Protein AF-A0A0C9VRC1-F1 (afdb_monomer_lite)

Foldseek 3Di:
DDDDDPVVVVVVVVVVVVVVVVVVPDPDDDPPPPPPPPPPPPDPPDVVVVVVVVVVVPPDPDPPPDDDDDDDDDPPPVVVVVVVVVVVVVVVVVVVVVVVVVVVVVVVVVVQVPDPDHPDDPDDDPVRVVVVVVVVVVVCVVPVPDDDDPDPDDPDPPPPPDDPDDDDDDDDDDDDDDDDDDDDDDPDDPPPPPPPPPPPPDDPPDDDPDD

Radius of gyration: 38.8 Å; chains: 1; bounding box: 95×81×85 Å

Structure (mmCIF, N/CA/C/O backbone):
data_AF-A0A0C9VRC1-F1
#
_entry.id   AF-A0A0C9VRC1-F1
#
loop_
_atom_site.group_PDB
_atom_site.id
_atom_site.type_symbol
_atom_site.label_atom_id
_atom_site.label_alt_id
_atom_site.label_comp_id
_atom_site.label_asym_id
_atom_site.label_entity_id
_atom_site.label_seq_id
_atom_site.pdbx_PDB_ins_code
_atom_site.Cartn_x
_atom_site.Cartn_y
_atom_site.Cartn_z
_atom_site.occupancy
_atom_site.B_iso_or_equiv
_atom_site.auth_seq_id
_atom_site.auth_comp_id
_atom_site.auth_asym_id
_atom_site.auth_atom_id
_atom_site.pdbx_PDB_model_num
ATOM 1 N N . MET A 1 1 ? -45.591 -35.199 21.489 1.00 45.56 1 MET A N 1
ATOM 2 C CA . MET A 1 1 ? -44.216 -35.667 21.193 1.00 45.56 1 MET A CA 1
ATOM 3 C C . MET A 1 1 ? -43.525 -34.675 20.261 1.00 45.56 1 MET A C 1
ATOM 5 O O . MET A 1 1 ? -43.920 -34.562 19.108 1.00 45.56 1 MET A O 1
ATOM 9 N N . GLY A 1 2 ? -42.567 -33.891 20.769 1.00 58.28 2 GLY A N 1
ATOM 10 C CA . GLY A 1 2 ? -41.920 -32.813 20.009 1.00 58.28 2 GLY A CA 1
ATOM 11 C C . GLY A 1 2 ? -40.900 -33.339 18.996 1.00 58.28 2 GLY A C 1
ATOM 12 O O . GLY A 1 2 ? -39.923 -33.988 19.371 1.00 58.28 2 GLY A O 1
ATOM 13 N N . ARG A 1 3 ? -41.114 -33.054 17.706 1.00 58.28 3 ARG A N 1
ATOM 14 C CA . ARG A 1 3 ? -40.165 -33.375 16.631 1.00 58.28 3 ARG A CA 1
ATOM 15 C C . ARG A 1 3 ? -38.938 -32.465 16.773 1.00 58.28 3 ARG A C 1
ATOM 17 O O . ARG A 1 3 ? -39.004 -31.279 16.474 1.00 58.28 3 ARG A O 1
ATOM 24 N N . LYS A 1 4 ? -37.819 -33.009 17.263 1.00 67.62 4 LYS A N 1
ATOM 25 C CA . LYS A 1 4 ? -36.536 -32.288 17.323 1.00 67.62 4 LYS A CA 1
ATOM 26 C C . LYS A 1 4 ? -36.068 -31.977 15.896 1.00 67.62 4 LYS A C 1
ATOM 28 O O . LYS A 1 4 ? -36.027 -32.883 15.062 1.00 67.62 4 LYS A O 1
ATOM 33 N N . SER A 1 5 ? -35.720 -30.717 15.632 1.00 72.75 5 SER A N 1
ATOM 34 C CA . SER A 1 5 ? -35.227 -30.263 14.328 1.00 72.75 5 SER A CA 1
ATOM 35 C C . SER A 1 5 ? -33.940 -31.000 13.932 1.00 72.75 5 SER A C 1
ATOM 37 O O . SER A 1 5 ? -33.118 -31.348 14.783 1.00 72.75 5 SER A O 1
ATOM 39 N N . ASN A 1 6 ? -33.744 -31.243 12.633 1.00 76.19 6 ASN A N 1
ATOM 40 C CA . ASN A 1 6 ? -32.582 -31.987 12.120 1.00 76.19 6 ASN A CA 1
ATOM 41 C C . ASN A 1 6 ? -31.242 -31.342 12.521 1.00 76.19 6 ASN A C 1
ATOM 43 O O . ASN A 1 6 ? -30.267 -32.042 12.784 1.00 76.19 6 ASN A O 1
ATOM 47 N N . LEU A 1 7 ? -31.222 -30.017 12.687 1.00 74.88 7 LEU A N 1
ATOM 48 C CA . LEU A 1 7 ? -30.060 -29.277 13.174 1.00 74.88 7 LEU A CA 1
ATOM 49 C C . LEU A 1 7 ? -29.669 -29.660 14.613 1.00 74.88 7 LEU A C 1
ATOM 51 O O . LEU A 1 7 ? -28.484 -29.744 14.931 1.00 74.88 7 LEU A O 1
ATOM 55 N N . ALA A 1 8 ? -30.648 -29.926 15.483 1.00 77.50 8 ALA A N 1
ATOM 56 C CA . ALA A 1 8 ? -30.382 -30.374 16.847 1.00 77.50 8 ALA A CA 1
ATOM 57 C C . ALA A 1 8 ? -29.770 -31.784 16.864 1.00 77.50 8 ALA A C 1
ATOM 59 O O . ALA A 1 8 ? -28.861 -32.044 17.648 1.00 77.50 8 ALA A O 1
ATOM 60 N N . LYS A 1 9 ? -30.208 -32.669 15.959 1.00 75.62 9 LYS A N 1
ATOM 61 C CA . LYS A 1 9 ? -29.637 -34.018 15.815 1.00 75.62 9 LYS A CA 1
ATOM 62 C C . LYS A 1 9 ? -28.181 -33.973 15.339 1.00 75.62 9 LYS A C 1
ATOM 64 O O . LYS A 1 9 ? -27.344 -34.663 15.911 1.00 75.62 9 LYS A O 1
ATOM 69 N N . LEU A 1 10 ? -27.863 -33.104 14.374 1.00 80.75 10 LEU A N 1
ATOM 70 C CA . LEU A 1 10 ? -26.493 -32.926 13.872 1.00 80.75 10 LEU A CA 1
ATOM 71 C C . LEU A 1 10 ? -25.536 -32.376 14.936 1.00 80.75 10 LEU A C 1
ATOM 73 O O . LEU A 1 10 ? -24.403 -32.836 15.040 1.00 80.75 10 LEU A O 1
ATOM 77 N N . ARG A 1 11 ? -25.989 -31.426 15.764 1.00 77.50 11 ARG A N 1
ATOM 78 C CA . ARG A 1 11 ? -25.172 -30.887 16.865 1.00 77.50 11 ARG A CA 1
ATOM 79 C C . ARG A 1 11 ? -24.845 -31.943 17.916 1.00 77.50 11 ARG A C 1
ATOM 81 O O . ARG A 1 11 ? -23.717 -31.984 18.391 1.00 77.50 11 ARG A O 1
ATOM 88 N N . ILE A 1 12 ? -25.810 -32.802 18.243 1.00 80.75 12 ILE A N 1
ATOM 89 C CA . ILE A 1 12 ? -25.599 -33.907 19.184 1.00 80.75 12 ILE A CA 1
ATOM 90 C C . ILE A 1 12 ? -24.614 -34.924 18.591 1.00 80.75 12 ILE A C 1
ATOM 92 O O . ILE A 1 12 ? -23.672 -35.309 19.273 1.00 80.75 12 ILE A O 1
ATOM 96 N N . GLN A 1 13 ? -24.756 -35.292 17.314 1.00 82.94 13 GLN A N 1
ATOM 97 C CA . GLN A 1 13 ? -23.818 -36.209 16.651 1.00 82.94 13 GLN A CA 1
ATOM 98 C C . GLN A 1 13 ? -22.386 -35.661 16.588 1.00 82.94 13 GLN A C 1
ATOM 100 O O . GLN A 1 13 ? -21.439 -36.392 16.866 1.00 82.94 13 GLN A O 1
ATOM 105 N N . LEU A 1 14 ? -22.214 -34.375 16.267 1.00 84.25 14 LEU A N 1
ATOM 106 C CA . LEU A 1 14 ? -20.895 -33.735 16.255 1.00 84.25 14 LEU A CA 1
ATOM 107 C C . LEU A 1 14 ? -20.256 -33.693 17.649 1.00 84.25 14 LEU A C 1
ATOM 109 O O . LEU A 1 14 ? -19.053 -33.907 17.765 1.00 84.25 14 LEU A O 1
ATOM 113 N N . ALA A 1 15 ? -21.049 -33.451 18.697 1.00 78.56 15 ALA A N 1
ATOM 114 C CA . ALA A 1 15 ? -20.558 -33.444 20.073 1.00 78.56 15 ALA A CA 1
ATOM 115 C C . ALA A 1 15 ? -20.118 -34.842 20.541 1.00 78.56 15 ALA A C 1
ATOM 117 O O . ALA A 1 15 ? -19.064 -34.965 21.158 1.00 78.56 15 ALA A O 1
ATOM 118 N N . VAL A 1 16 ? -20.876 -35.890 20.199 1.00 82.62 16 VAL A N 1
ATOM 119 C CA . VAL A 1 16 ? -20.530 -37.285 20.530 1.00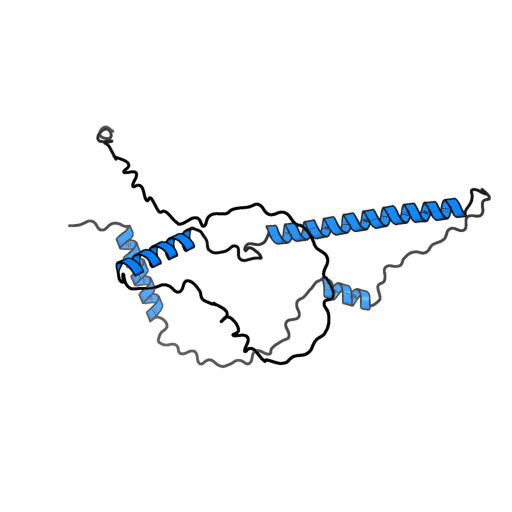 82.62 16 VAL A CA 1
ATOM 120 C C . VAL A 1 16 ? -19.245 -37.713 19.817 1.00 82.62 16 VAL A C 1
ATOM 122 O O . VAL A 1 16 ? -18.315 -38.189 20.460 1.00 82.62 16 VAL A O 1
ATOM 125 N N . LYS A 1 17 ? -19.126 -37.425 18.515 1.00 81.38 17 LYS A N 1
ATOM 126 C CA . LYS A 1 17 ? -17.930 -37.765 17.728 1.00 81.38 17 LYS A CA 1
ATOM 127 C C . LYS A 1 17 ? -16.666 -37.038 18.212 1.00 81.38 17 LYS A C 1
ATOM 129 O O . LYS A 1 17 ? -15.561 -37.562 18.095 1.00 81.38 17 LYS A O 1
ATOM 134 N N . ALA A 1 18 ? -16.811 -35.829 18.759 1.00 72.31 18 ALA A N 1
ATOM 135 C CA . ALA A 1 18 ? -15.700 -35.093 19.359 1.00 72.31 18 ALA A CA 1
ATOM 136 C C . ALA A 1 18 ? -15.234 -35.702 20.694 1.00 72.31 18 ALA A C 1
ATOM 138 O O . ALA A 1 18 ? -14.047 -35.624 21.003 1.00 72.31 18 ALA A O 1
ATOM 139 N N . GLN A 1 19 ? -16.139 -36.312 21.467 1.00 72.25 19 GLN A N 1
ATOM 140 C CA . GLN A 1 19 ? -15.787 -36.989 22.717 1.00 72.25 19 GLN A CA 1
ATOM 141 C C . GLN A 1 19 ? -15.117 -38.345 22.474 1.00 72.25 19 GLN A C 1
ATOM 143 O O . GLN A 1 19 ? -14.110 -38.622 23.117 1.00 72.25 19 GLN A O 1
ATOM 148 N N . GLU A 1 20 ? -15.585 -39.130 21.499 1.00 68.19 20 GLU A N 1
ATOM 149 C CA . GLU A 1 20 ? -14.940 -40.400 21.115 1.00 68.19 20 GLU A CA 1
ATOM 150 C C . GLU A 1 20 ? -13.489 -40.186 20.653 1.00 68.19 20 GLU A C 1
ATOM 152 O O . GLU A 1 20 ? -12.571 -40.867 21.111 1.00 68.19 20 GLU A O 1
ATOM 157 N N . LYS A 1 21 ? -13.246 -39.147 19.841 1.00 69.56 21 LYS A N 1
ATOM 158 C CA . LYS A 1 21 ? -11.892 -38.799 19.381 1.00 69.56 21 LYS A CA 1
ATOM 159 C C . LYS A 1 21 ? -10.969 -38.315 20.511 1.00 69.56 21 LYS A C 1
ATOM 161 O O . LYS A 1 21 ? -9.751 -38.354 20.368 1.00 69.56 21 LYS A O 1
ATOM 166 N N . ALA A 1 22 ? -11.529 -37.838 21.623 1.00 59.53 22 ALA A N 1
ATOM 167 C CA . ALA A 1 22 ? -10.756 -37.402 22.784 1.00 59.53 22 ALA A CA 1
ATOM 168 C C . ALA A 1 22 ? -10.422 -38.555 23.750 1.00 59.53 22 ALA A C 1
ATOM 170 O O . ALA A 1 22 ? -9.474 -38.430 24.526 1.00 59.53 22 ALA A O 1
ATOM 171 N N . SER A 1 23 ? -11.163 -39.670 23.707 1.00 58.19 23 SER A N 1
ATOM 172 C CA . SER A 1 23 ? -10.899 -40.854 24.536 1.00 58.19 23 SER A CA 1
ATOM 173 C C . SER A 1 23 ? -9.890 -41.832 23.930 1.00 58.19 23 SER A C 1
ATOM 175 O O . SER A 1 23 ? -9.208 -42.512 24.687 1.00 58.19 23 SER A O 1
ATOM 177 N N . GLU A 1 24 ? -9.722 -41.867 22.604 1.00 56.22 24 GLU A N 1
ATOM 178 C CA . GLU A 1 24 ? -8.770 -42.780 21.938 1.00 56.22 24 GLU A CA 1
ATOM 179 C C . GLU A 1 24 ? -7.284 -42.422 22.140 1.00 56.22 24 GLU A C 1
ATOM 181 O O . GLU A 1 24 ? -6.413 -43.190 21.750 1.00 56.22 24 GLU A O 1
ATOM 186 N N . HIS A 1 25 ? -6.960 -41.289 22.775 1.00 50.12 25 HIS A N 1
ATOM 187 C CA . HIS A 1 25 ? -5.577 -40.802 22.896 1.00 50.12 25 HIS A CA 1
ATOM 188 C C . HIS A 1 25 ? -5.003 -40.794 24.325 1.00 50.12 25 HIS A C 1
ATOM 190 O O . HIS A 1 25 ? -3.963 -40.174 24.550 1.00 50.12 25 HIS A O 1
ATOM 196 N N . ARG A 1 26 ? -5.653 -41.446 25.305 1.00 52.78 26 ARG A N 1
ATOM 197 C CA . ARG A 1 26 ? -5.201 -41.417 26.714 1.00 52.78 26 ARG A CA 1
ATOM 198 C C . ARG A 1 26 ? -4.243 -42.528 27.161 1.00 52.78 26 ARG A C 1
ATOM 200 O O . ARG A 1 26 ? -3.636 -42.339 28.208 1.00 52.78 26 ARG A O 1
ATOM 207 N N . ASP A 1 27 ? -3.999 -43.567 26.361 1.00 52.19 27 ASP A N 1
ATOM 208 C CA . ASP A 1 27 ? -3.133 -44.697 26.764 1.00 52.19 27 ASP A CA 1
ATOM 209 C C . ASP A 1 27 ? -1.868 -44.867 25.907 1.00 52.19 27 ASP A C 1
ATOM 211 O O . ASP A 1 27 ? -1.311 -45.954 25.775 1.00 52.19 27 ASP A O 1
ATOM 215 N N . SER A 1 28 ? -1.362 -43.794 25.305 1.00 52.56 28 SER A N 1
ATOM 216 C CA . SER A 1 28 ? -0.080 -43.843 24.594 1.00 52.56 28 SER A CA 1
ATOM 217 C C . SER A 1 28 ? 0.745 -42.620 24.936 1.00 52.56 28 SER A C 1
ATOM 219 O O . SER A 1 28 ? 0.705 -41.612 24.237 1.00 52.56 28 SER A O 1
ATOM 221 N N . SER A 1 29 ? 1.480 -42.718 26.042 1.00 52.94 29 SER A N 1
ATOM 222 C CA . SER A 1 29 ? 2.608 -41.842 26.343 1.00 52.94 29 SER A CA 1
ATOM 223 C C . SER A 1 29 ? 3.625 -41.933 25.201 1.00 52.94 29 SER A C 1
ATOM 225 O O . SER A 1 29 ? 4.250 -42.984 25.053 1.00 52.94 29 SER A O 1
ATOM 227 N N . PRO A 1 30 ? 3.858 -40.874 24.409 1.00 48.78 30 PRO A N 1
ATOM 228 C CA . PRO A 1 30 ? 5.055 -40.802 23.602 1.00 48.78 30 PRO A CA 1
ATOM 229 C C . PRO A 1 30 ? 6.144 -40.279 24.534 1.00 48.78 30 PRO A C 1
ATOM 231 O O . PRO A 1 30 ? 6.144 -39.110 24.926 1.00 48.78 30 PRO A O 1
ATOM 234 N N . SER A 1 31 ? 7.062 -41.154 24.933 1.00 48.06 31 SER A N 1
ATOM 235 C CA . SER A 1 31 ? 8.366 -40.714 25.410 1.00 48.06 31 SER A CA 1
ATOM 236 C C . SER A 1 31 ? 8.959 -39.810 24.330 1.00 48.06 31 SER A C 1
ATOM 238 O O . SER A 1 31 ? 9.297 -40.285 23.246 1.00 48.06 31 SER A O 1
ATOM 240 N N . LEU A 1 32 ? 9.031 -38.508 24.606 1.00 49.00 32 LEU A N 1
ATOM 241 C CA . LEU A 1 32 ? 9.781 -37.556 23.799 1.00 49.00 32 LEU A CA 1
ATOM 242 C C . LEU A 1 32 ? 11.261 -37.920 23.925 1.00 49.00 32 LEU A C 1
ATOM 244 O O . LEU A 1 32 ? 11.975 -37.412 24.786 1.00 49.00 32 LEU A O 1
ATOM 248 N N . ALA A 1 33 ? 11.709 -38.845 23.080 1.00 49.47 33 ALA A N 1
ATOM 249 C CA . ALA A 1 33 ? 13.094 -38.883 22.672 1.00 49.47 33 ALA A CA 1
ATOM 250 C C . ALA A 1 33 ? 13.349 -37.554 21.956 1.00 49.47 33 ALA A C 1
ATOM 252 O O . ALA A 1 33 ? 12.800 -37.294 20.886 1.00 49.47 33 ALA A O 1
ATOM 253 N N . CYS A 1 34 ? 14.118 -36.677 22.599 1.00 43.31 34 CYS A N 1
ATOM 254 C CA . CYS A 1 34 ? 14.728 -35.531 21.949 1.00 43.31 34 CYS A CA 1
ATOM 255 C C . CYS A 1 34 ? 15.732 -36.074 20.930 1.00 43.31 34 CYS A C 1
ATOM 257 O O . CYS A 1 34 ? 16.919 -36.206 21.224 1.00 43.31 34 CYS A O 1
ATOM 259 N N . GLU A 1 35 ? 15.248 -36.451 19.749 1.00 48.62 35 GLU A N 1
ATOM 260 C CA . GLU A 1 35 ? 16.118 -36.641 18.603 1.00 48.62 35 GLU A CA 1
ATOM 261 C C . GLU A 1 35 ? 16.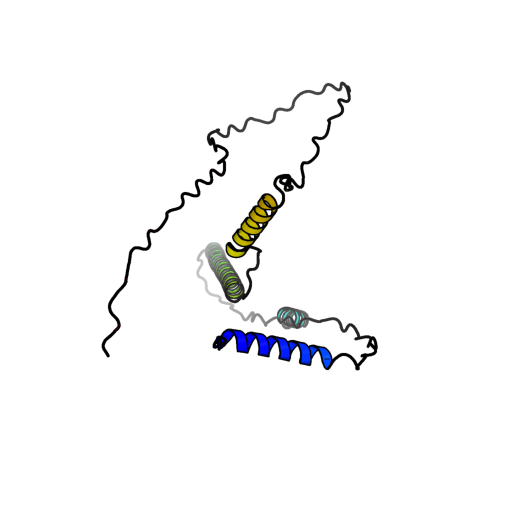705 -35.270 18.287 1.00 48.62 35 GLU A C 1
ATOM 263 O O . GLU A 1 35 ? 16.011 -34.346 17.862 1.00 48.62 35 GLU A O 1
ATOM 268 N N . SER A 1 36 ? 17.987 -35.135 18.620 1.00 58.72 36 SER A N 1
ATOM 269 C CA . SER A 1 36 ? 18.853 -34.031 18.245 1.00 58.72 36 SER A CA 1
ATOM 270 C C . SER A 1 36 ? 18.891 -33.959 16.722 1.00 58.72 36 SER A C 1
ATOM 272 O O . SER A 1 36 ? 19.786 -34.511 16.085 1.00 58.72 36 SER A O 1
ATOM 274 N N . GLY A 1 37 ? 17.881 -33.314 16.141 1.00 56.91 37 GLY A N 1
ATOM 275 C CA . GLY A 1 37 ? 17.883 -32.890 14.757 1.00 56.91 37 GLY A CA 1
ATOM 276 C C . GLY A 1 37 ? 19.078 -31.979 14.578 1.00 56.91 37 GLY A C 1
ATOM 277 O O . GLY A 1 37 ? 19.082 -30.858 15.078 1.00 56.91 37 GLY A O 1
ATOM 278 N N . SER A 1 38 ? 20.111 -32.516 13.935 1.00 61.53 38 SER A N 1
ATOM 279 C CA . SER A 1 38 ? 21.220 -31.745 13.401 1.00 61.53 38 SER A CA 1
ATOM 280 C C . SER A 1 38 ? 20.636 -30.524 12.706 1.00 61.53 38 SER A C 1
ATOM 282 O O . SER A 1 38 ? 19.922 -30.673 11.713 1.00 61.53 38 SER A O 1
ATOM 284 N N . ASP A 1 39 ? 20.926 -29.350 13.258 1.00 62.59 39 ASP A N 1
ATOM 285 C CA . ASP A 1 39 ? 20.708 -28.051 12.637 1.00 62.59 39 ASP A CA 1
ATOM 286 C C . ASP A 1 39 ? 21.603 -28.010 11.395 1.00 62.59 39 ASP A C 1
ATOM 288 O O . ASP A 1 39 ? 22.762 -27.611 11.433 1.00 62.59 39 ASP A O 1
ATOM 292 N N . MET A 1 40 ? 21.128 -28.640 10.321 1.00 62.44 40 MET A N 1
ATOM 293 C CA . MET A 1 40 ? 21.692 -28.468 8.998 1.00 62.44 40 MET A CA 1
ATOM 294 C C . MET A 1 40 ? 21.241 -27.088 8.568 1.00 62.44 40 MET A C 1
ATOM 296 O O . MET A 1 40 ? 20.049 -26.885 8.322 1.00 62.44 40 MET A O 1
ATOM 300 N N . ASP A 1 41 ? 22.200 -26.164 8.550 1.00 66.31 41 ASP A N 1
ATOM 301 C CA . ASP A 1 41 ? 22.022 -24.785 8.131 1.00 66.31 41 ASP A CA 1
ATOM 302 C C . ASP A 1 41 ? 21.101 -24.743 6.913 1.00 66.31 41 ASP A C 1
ATOM 304 O O . ASP A 1 41 ? 21.394 -25.300 5.853 1.00 66.31 41 ASP A O 1
ATOM 308 N N . TYR A 1 42 ? 19.935 -24.129 7.090 1.00 68.62 42 TYR A N 1
ATOM 309 C CA . TYR A 1 42 ? 19.025 -23.868 5.992 1.00 68.62 42 TYR A CA 1
ATOM 310 C C . TYR A 1 42 ? 19.767 -22.982 4.992 1.00 68.62 42 TYR A C 1
ATOM 312 O O . TYR A 1 42 ? 19.944 -21.791 5.241 1.00 68.62 42 TYR A O 1
ATOM 320 N N . ILE A 1 43 ? 20.216 -23.568 3.883 1.00 65.25 43 ILE A N 1
ATOM 321 C CA . ILE A 1 43 ? 20.723 -22.845 2.720 1.00 65.25 43 ILE A CA 1
ATOM 322 C C . ILE A 1 43 ? 19.503 -22.632 1.820 1.00 65.25 43 ILE A C 1
ATOM 324 O O . ILE A 1 43 ? 19.056 -23.581 1.172 1.00 65.25 43 ILE A O 1
ATOM 328 N N . PRO A 1 44 ? 18.893 -21.433 1.800 1.00 63.16 44 PRO A N 1
ATOM 329 C CA . PRO A 1 44 ? 17.858 -21.154 0.825 1.00 63.16 44 PRO A CA 1
ATOM 330 C C . PRO A 1 44 ? 18.503 -21.228 -0.558 1.00 63.16 44 PRO A C 1
ATOM 332 O O . PRO A 1 44 ? 19.451 -20.495 -0.832 1.00 63.16 44 PRO A O 1
ATOM 335 N N . GLU A 1 45 ? 17.986 -22.095 -1.426 1.00 65.88 45 GLU A N 1
ATOM 336 C CA . GLU A 1 45 ? 18.337 -22.121 -2.847 1.00 65.88 45 GLU A CA 1
ATOM 337 C C . GLU A 1 45 ? 17.792 -20.845 -3.511 1.00 65.88 45 GLU A C 1
ATOM 339 O O . GLU A 1 45 ? 16.739 -20.837 -4.149 1.00 65.88 45 GLU A O 1
ATOM 344 N N . ASP A 1 46 ? 18.468 -19.719 -3.278 1.00 76.62 46 ASP A N 1
ATOM 345 C CA . ASP A 1 46 ? 18.184 -18.465 -3.955 1.00 76.62 46 ASP A CA 1
ATOM 346 C C . ASP A 1 46 ? 18.858 -18.515 -5.336 1.00 76.62 46 ASP A C 1
ATOM 348 O O . ASP A 1 46 ? 20.093 -18.553 -5.415 1.00 76.62 46 ASP A O 1
ATOM 352 N N . PRO A 1 47 ? 18.094 -18.498 -6.444 1.00 74.62 47 PRO A N 1
ATOM 353 C CA . PRO A 1 47 ? 18.656 -18.508 -7.795 1.00 74.62 47 PRO A CA 1
ATOM 354 C C . PRO A 1 47 ? 19.603 -17.325 -8.058 1.00 74.62 47 PRO A C 1
ATOM 356 O O . PRO A 1 47 ? 20.405 -17.368 -8.990 1.00 74.62 47 PRO A O 1
ATOM 359 N N . ILE A 1 48 ? 19.536 -16.266 -7.246 1.00 75.31 48 ILE A N 1
ATOM 360 C CA . ILE A 1 48 ? 20.448 -15.122 -7.319 1.00 75.31 48 ILE A CA 1
ATOM 361 C C . ILE A 1 48 ? 21.839 -15.487 -6.774 1.00 75.31 48 ILE A C 1
ATOM 363 O O . ILE A 1 48 ? 22.840 -15.064 -7.348 1.00 75.31 48 ILE A O 1
ATOM 367 N N . GLN A 1 49 ? 21.929 -16.310 -5.724 1.00 72.12 49 GLN A N 1
ATOM 368 C CA . GLN A 1 49 ? 23.215 -16.726 -5.150 1.00 72.12 49 GLN A CA 1
ATOM 369 C C . GLN A 1 49 ? 23.985 -17.662 -6.089 1.00 72.12 49 GLN A C 1
ATOM 371 O O . GLN A 1 49 ? 25.192 -17.500 -6.242 1.00 72.12 49 GLN A O 1
ATOM 376 N N . GLN A 1 50 ? 23.295 -18.572 -6.788 1.00 72.56 50 GLN A N 1
ATOM 377 C CA . GLN A 1 50 ? 23.920 -19.404 -7.828 1.00 72.56 50 GLN A CA 1
ATOM 378 C C . GLN A 1 50 ? 24.490 -18.558 -8.970 1.00 72.56 50 GLN A C 1
ATOM 380 O O . GLN A 1 50 ? 25.638 -18.755 -9.354 1.00 72.56 50 GLN A O 1
ATOM 385 N N . LYS A 1 51 ? 23.749 -17.543 -9.436 1.00 72.06 51 LYS A N 1
ATOM 386 C CA . LYS A 1 51 ? 24.251 -16.616 -10.462 1.00 72.06 51 LYS A CA 1
ATOM 387 C C . LYS A 1 51 ? 25.480 -15.829 -10.008 1.00 72.06 51 LYS A C 1
ATOM 389 O O . LYS A 1 51 ? 26.368 -15.602 -10.821 1.00 72.06 51 LYS A O 1
ATOM 394 N N . LEU A 1 52 ? 25.552 -15.429 -8.735 1.00 76.44 52 LEU A N 1
ATOM 395 C CA . LEU A 1 52 ? 26.740 -14.767 -8.186 1.00 76.44 52 LEU A CA 1
ATOM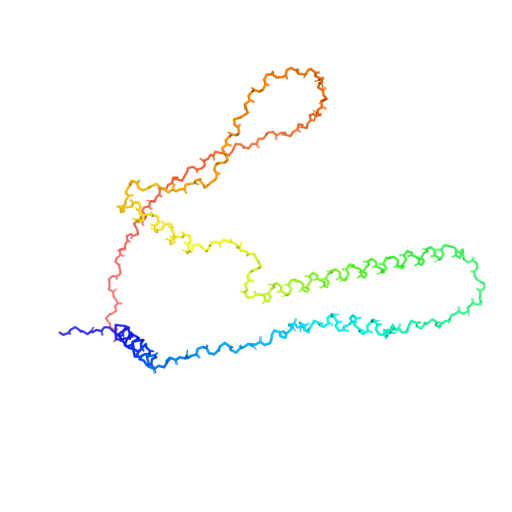 396 C C . LEU A 1 52 ? 27.957 -15.698 -8.142 1.00 76.44 52 LEU A C 1
ATOM 398 O O . LEU A 1 52 ? 29.046 -15.272 -8.504 1.00 76.44 52 LEU A O 1
ATOM 402 N N . ILE A 1 53 ? 27.766 -16.961 -7.758 1.00 73.69 53 ILE A N 1
ATOM 403 C CA . ILE A 1 53 ? 28.833 -17.973 -7.743 1.00 73.69 53 ILE A CA 1
ATOM 404 C C . ILE A 1 53 ? 29.325 -18.272 -9.167 1.00 73.69 53 ILE A C 1
ATOM 406 O O . ILE A 1 53 ? 30.517 -18.476 -9.383 1.00 73.69 53 ILE A O 1
ATOM 410 N N . ASP A 1 54 ? 28.429 -18.287 -10.152 1.00 69.88 54 ASP A N 1
ATOM 411 C CA . ASP A 1 54 ? 28.791 -18.519 -11.554 1.00 69.88 54 ASP A CA 1
ATOM 412 C C . ASP A 1 54 ? 29.524 -17.314 -12.173 1.00 69.88 54 ASP A C 1
ATOM 414 O O . ASP A 1 54 ? 30.446 -17.496 -12.970 1.00 69.88 54 ASP A O 1
ATOM 418 N N . LEU A 1 55 ? 29.187 -16.091 -11.745 1.00 69.00 55 LEU A N 1
ATOM 419 C CA . LEU A 1 55 ? 29.928 -14.868 -12.083 1.00 69.00 55 LEU A CA 1
ATOM 420 C C . LEU A 1 55 ? 31.306 -14.821 -11.399 1.00 69.00 55 LEU A C 1
ATOM 422 O O . LEU A 1 55 ? 32.286 -14.436 -12.032 1.00 69.00 55 LEU A O 1
ATOM 426 N N . GLU A 1 56 ? 31.409 -15.260 -10.138 1.00 70.44 56 GLU A N 1
ATOM 427 C CA . GLU A 1 56 ? 32.679 -15.375 -9.399 1.00 70.44 56 GLU A CA 1
ATOM 428 C C . GLU A 1 56 ? 33.623 -16.410 -10.037 1.00 70.44 56 GLU A C 1
ATOM 430 O O . GLU A 1 56 ? 34.841 -16.239 -10.026 1.00 70.44 56 GLU A O 1
ATOM 435 N N . LYS A 1 57 ? 33.072 -17.443 -10.686 1.00 68.56 57 LYS A N 1
ATOM 436 C CA . LYS A 1 57 ? 33.827 -18.432 -11.478 1.00 68.56 57 LYS A CA 1
ATOM 437 C C . LYS A 1 57 ? 34.289 -17.920 -12.850 1.00 68.56 57 LYS A C 1
ATOM 439 O O . LYS A 1 57 ? 34.850 -18.696 -13.621 1.00 68.56 57 LYS A O 1
ATOM 444 N N . GLY A 1 58 ? 34.105 -16.633 -13.148 1.00 55.75 58 GLY A N 1
ATOM 445 C CA . GLY A 1 58 ? 34.786 -15.963 -14.255 1.00 55.75 58 GLY A CA 1
ATOM 446 C C . GLY A 1 58 ? 34.187 -16.199 -15.640 1.00 55.75 58 GLY A C 1
ATOM 447 O O . GLY A 1 58 ? 34.861 -15.931 -16.631 1.00 55.75 58 GLY A O 1
ATOM 448 N N . VAL A 1 59 ? 32.932 -16.648 -15.745 1.00 55.22 59 VAL A N 1
ATOM 449 C CA . VAL A 1 59 ? 32.215 -16.640 -17.031 1.00 55.22 59 VAL A CA 1
ATOM 450 C C . VAL A 1 59 ? 31.673 -15.230 -17.271 1.00 55.22 59 VAL A C 1
ATOM 452 O O . VAL A 1 59 ? 30.485 -14.954 -17.117 1.00 55.22 59 VAL A O 1
ATOM 455 N N . ILE A 1 60 ? 32.577 -14.304 -17.593 1.00 58.03 60 ILE A N 1
ATOM 456 C CA . ILE A 1 60 ? 32.213 -13.015 -18.181 1.00 58.03 60 ILE A CA 1
ATOM 457 C C . ILE A 1 60 ? 31.806 -13.324 -19.629 1.00 58.03 60 ILE A C 1
ATOM 459 O O . ILE A 1 60 ? 32.617 -13.909 -20.349 1.00 58.03 60 ILE A O 1
ATOM 463 N N . PRO A 1 61 ? 30.577 -12.995 -20.070 1.00 60.72 61 PRO A N 1
ATOM 464 C CA . PRO A 1 61 ? 30.222 -13.084 -21.480 1.00 60.72 61 PRO A CA 1
ATOM 465 C C . PRO A 1 61 ? 31.254 -12.316 -22.301 1.00 60.72 61 PRO A C 1
ATOM 467 O O . PRO A 1 61 ? 31.527 -11.159 -22.005 1.00 60.72 61 PRO A O 1
ATOM 470 N N . GLU A 1 62 ? 31.862 -12.989 -23.268 1.00 55.91 62 GLU A N 1
ATOM 471 C CA . GLU A 1 62 ? 32.859 -12.439 -24.181 1.00 55.91 62 GLU A CA 1
ATOM 472 C C . GLU A 1 62 ? 32.245 -11.222 -24.898 1.00 55.91 62 GLU A C 1
ATOM 474 O O . GLU A 1 62 ? 31.320 -11.364 -25.698 1.00 55.91 62 GLU A O 1
ATOM 479 N N . TRP A 1 63 ? 32.685 -10.010 -24.547 1.00 53.50 63 TRP A N 1
ATOM 480 C CA . TRP A 1 63 ? 32.383 -8.820 -25.340 1.00 53.50 63 TRP A CA 1
ATOM 481 C C . TRP A 1 63 ? 33.326 -8.890 -26.538 1.00 53.50 63 TRP A C 1
ATOM 483 O O . TRP A 1 63 ? 34.520 -8.640 -26.402 1.00 53.50 63 TRP A O 1
ATOM 493 N N . ASP A 1 64 ? 32.796 -9.349 -27.669 1.00 47.41 64 ASP A N 1
ATOM 494 C CA . ASP A 1 64 ? 33.491 -9.427 -28.953 1.00 47.41 64 ASP A CA 1
ATOM 495 C C . ASP A 1 64 ? 33.906 -8.018 -29.400 1.00 47.41 64 ASP A C 1
ATOM 497 O O . ASP A 1 64 ? 33.117 -7.263 -29.965 1.00 47.41 64 ASP A O 1
ATOM 501 N N . ASP A 1 65 ? 35.150 -7.652 -29.096 1.00 54.72 65 ASP A N 1
ATOM 502 C CA . ASP A 1 65 ? 35.805 -6.433 -29.568 1.00 54.72 65 ASP A CA 1
ATOM 503 C C . ASP A 1 65 ? 36.444 -6.699 -30.941 1.00 54.72 65 ASP A C 1
ATOM 505 O O . ASP A 1 65 ? 37.663 -6.670 -31.126 1.00 54.72 65 ASP A O 1
ATOM 509 N N . SER A 1 66 ? 35.608 -7.048 -31.921 1.00 53.97 66 SER A N 1
ATOM 510 C CA . SER A 1 66 ? 36.032 -7.228 -33.310 1.00 53.97 66 SER A CA 1
ATOM 511 C C . SER A 1 66 ? 35.748 -5.974 -34.132 1.00 53.97 66 SER A C 1
ATOM 513 O O . SER A 1 66 ? 34.745 -5.867 -34.827 1.00 53.97 66 SER A O 1
ATOM 515 N N . GLY A 1 67 ? 36.704 -5.046 -34.071 1.00 55.62 67 GLY A N 1
ATOM 516 C CA . GLY A 1 67 ? 37.324 -4.414 -35.238 1.00 55.62 67 GLY A CA 1
ATOM 517 C C . GLY A 1 67 ? 36.454 -3.615 -36.215 1.00 55.62 67 GLY A C 1
ATOM 518 O O . GLY A 1 67 ? 35.760 -4.168 -37.061 1.00 55.62 67 GLY A O 1
ATOM 519 N N . SER A 1 68 ? 36.713 -2.308 -36.279 1.00 43.72 68 SER A N 1
ATOM 520 C CA . SER A 1 68 ? 36.619 -1.566 -37.539 1.00 43.72 68 SER A CA 1
ATOM 521 C C . SER A 1 68 ? 37.773 -0.574 -37.649 1.00 43.72 68 SER A C 1
ATOM 523 O O . SER A 1 68 ? 37.796 0.463 -36.994 1.00 43.72 68 SER A O 1
ATOM 525 N N . LYS A 1 69 ? 38.765 -0.925 -38.474 1.00 54.75 69 LYS A N 1
ATOM 526 C CA . LYS A 1 69 ? 39.641 0.056 -39.114 1.00 54.75 69 LYS A CA 1
ATOM 527 C C . LYS A 1 69 ? 38.906 0.530 -40.364 1.00 54.75 69 LYS A C 1
ATOM 529 O O . LYS A 1 69 ? 38.815 -0.240 -41.317 1.00 54.75 69 LYS A O 1
ATOM 534 N N . SER A 1 70 ? 38.402 1.758 -40.346 1.00 48.62 70 SER A N 1
ATOM 535 C CA . SER A 1 70 ? 37.907 2.445 -41.538 1.00 48.62 70 SER A CA 1
ATOM 536 C C . SER A 1 70 ? 38.751 3.693 -41.747 1.00 48.62 70 SER A C 1
ATOM 538 O O . SER A 1 70 ? 38.667 4.641 -40.978 1.00 48.62 70 SER A O 1
ATOM 540 N N . ASP A 1 71 ? 39.612 3.604 -42.752 1.00 61.28 71 ASP A N 1
ATOM 541 C CA . ASP A 1 71 ? 40.291 4.705 -43.425 1.00 61.28 71 ASP A CA 1
ATOM 542 C C . ASP A 1 71 ? 39.309 5.220 -44.484 1.00 61.28 71 ASP A C 1
ATOM 544 O O . ASP A 1 71 ? 39.059 4.509 -45.456 1.00 61.28 71 ASP A O 1
ATOM 548 N N . ASP A 1 72 ? 38.673 6.367 -44.245 1.00 48.53 72 ASP A N 1
ATOM 549 C CA . ASP A 1 72 ? 38.170 7.219 -45.324 1.00 48.53 72 ASP A CA 1
ATOM 550 C C . ASP A 1 72 ? 37.967 8.644 -44.801 1.00 48.53 72 ASP A C 1
ATOM 552 O O . ASP A 1 72 ? 37.356 8.871 -43.754 1.00 48.53 72 ASP A O 1
ATOM 556 N N . GLU A 1 73 ? 38.548 9.595 -45.523 1.00 52.75 73 GLU A N 1
ATOM 557 C CA . GLU A 1 73 ? 38.492 11.013 -45.215 1.00 52.75 73 GLU A CA 1
ATOM 558 C C . GLU A 1 73 ? 37.112 11.588 -45.546 1.00 52.75 73 GLU A C 1
ATOM 560 O O . GLU A 1 73 ? 36.814 11.889 -46.698 1.00 52.75 73 GLU A O 1
ATOM 565 N N . ASP A 1 74 ? 36.318 11.837 -44.510 1.00 48.34 74 ASP A N 1
ATOM 566 C CA . ASP A 1 74 ? 35.335 12.914 -44.485 1.00 48.34 74 ASP A CA 1
ATOM 567 C C . ASP A 1 74 ? 35.599 13.712 -43.205 1.00 48.34 74 ASP A C 1
ATOM 569 O O . ASP A 1 74 ? 35.260 13.282 -42.104 1.00 48.34 74 ASP A O 1
ATOM 573 N N . ILE A 1 75 ? 36.243 14.878 -43.337 1.00 53.12 75 ILE A N 1
ATOM 574 C CA . ILE A 1 75 ? 36.424 15.855 -42.249 1.00 53.12 75 ILE A CA 1
ATOM 575 C C . ILE A 1 75 ? 35.060 16.516 -41.984 1.00 53.12 75 ILE A C 1
ATOM 577 O O . ILE A 1 75 ? 34.822 17.684 -42.290 1.00 53.12 75 ILE A O 1
ATOM 581 N N . LEU A 1 76 ? 34.117 15.728 -41.481 1.00 54.22 76 LEU A N 1
ATOM 582 C CA . LEU A 1 76 ? 33.090 16.205 -40.573 1.00 54.22 76 LEU A CA 1
ATOM 583 C C . LEU A 1 76 ? 33.770 16.283 -39.210 1.00 54.22 76 LEU A C 1
ATOM 585 O O . LEU A 1 76 ? 34.481 15.349 -38.856 1.00 54.22 76 LEU A O 1
ATOM 589 N N . ASP A 1 77 ? 33.616 17.404 -38.498 1.00 55.88 77 ASP A N 1
ATOM 590 C CA . ASP A 1 77 ? 34.223 17.630 -37.180 1.00 55.88 77 ASP A CA 1
ATOM 591 C C . ASP A 1 77 ? 34.049 16.382 -36.296 1.00 55.88 77 ASP A C 1
ATOM 593 O O . ASP A 1 77 ? 32.975 16.130 -35.748 1.00 55.88 77 ASP A O 1
ATOM 597 N N . GLU A 1 78 ? 35.110 15.581 -36.195 1.00 58.78 78 GLU A N 1
ATOM 598 C CA . GLU A 1 78 ? 35.105 14.268 -35.542 1.00 58.78 78 GLU A CA 1
ATOM 599 C C . GLU A 1 78 ? 34.738 14.408 -34.055 1.00 58.78 78 GLU A C 1
ATOM 601 O O . GLU A 1 78 ? 34.069 13.546 -33.487 1.00 58.78 78 GLU A O 1
ATOM 606 N N . ASP A 1 79 ? 35.061 15.567 -33.468 1.00 58.75 79 ASP A N 1
ATOM 607 C CA . ASP A 1 79 ? 34.640 15.987 -32.129 1.00 58.75 79 ASP A CA 1
ATOM 608 C C . ASP A 1 79 ? 33.114 16.160 -32.006 1.00 58.75 79 ASP A C 1
ATOM 610 O O . ASP A 1 79 ? 32.533 15.750 -31.002 1.00 58.75 79 ASP A O 1
ATOM 614 N N . ALA A 1 80 ? 32.434 16.707 -33.021 1.00 60.94 80 ALA A N 1
ATOM 615 C CA . ALA A 1 80 ? 30.981 16.905 -32.992 1.00 60.94 80 ALA A CA 1
ATOM 616 C C . ALA A 1 80 ? 30.211 15.586 -33.191 1.00 60.94 80 ALA A C 1
ATOM 618 O O . ALA A 1 80 ? 29.156 15.383 -32.587 1.00 60.94 80 ALA A O 1
ATOM 619 N N . GLU A 1 81 ? 30.735 14.659 -34.003 1.00 59.47 81 GLU A N 1
ATOM 620 C CA . GLU A 1 81 ? 30.179 13.303 -34.105 1.00 59.47 81 GLU A CA 1
ATOM 621 C C . GLU A 1 81 ? 30.458 12.454 -32.858 1.00 59.47 81 GLU A C 1
ATOM 623 O O . GLU A 1 81 ? 29.605 11.655 -32.465 1.00 59.47 81 GLU A O 1
ATOM 628 N N . ALA A 1 82 ? 31.621 12.613 -32.219 1.00 62.16 82 ALA A N 1
ATOM 629 C CA . ALA A 1 82 ? 31.941 11.934 -30.966 1.00 62.16 82 ALA A CA 1
ATOM 630 C C . ALA A 1 82 ? 31.035 12.406 -29.816 1.00 62.16 82 ALA A C 1
ATOM 632 O O . ALA A 1 82 ? 30.505 11.568 -29.085 1.00 62.16 82 ALA A O 1
ATOM 633 N N . GLU A 1 83 ? 30.781 13.714 -29.706 1.00 61.59 83 GLU A N 1
ATOM 634 C CA . GLU A 1 83 ? 29.846 14.288 -28.727 1.00 61.59 83 GLU A CA 1
ATOM 635 C C . GLU A 1 83 ? 28.399 13.826 -28.989 1.00 61.59 83 GLU A C 1
ATOM 637 O O . GLU A 1 83 ? 27.712 13.367 -28.077 1.00 61.59 83 GLU A O 1
ATOM 642 N N . ALA A 1 84 ? 27.951 13.815 -30.251 1.00 62.09 84 ALA A N 1
ATOM 643 C CA . ALA A 1 84 ? 26.618 13.321 -30.606 1.00 62.09 84 ALA A CA 1
ATOM 644 C C . ALA A 1 84 ? 26.439 11.806 -30.364 1.00 62.09 84 ALA A C 1
ATOM 646 O O . ALA A 1 84 ? 25.334 11.352 -30.042 1.00 62.09 84 ALA A O 1
ATOM 647 N N . ARG A 1 85 ? 27.506 11.002 -30.506 1.00 66.88 85 ARG A N 1
ATOM 648 C CA . ARG A 1 85 ? 27.492 9.576 -30.133 1.00 66.88 85 ARG A CA 1
ATOM 649 C C . ARG A 1 85 ? 27.356 9.388 -28.622 1.00 66.88 85 ARG A C 1
ATOM 651 O O . ARG A 1 85 ? 26.652 8.463 -28.216 1.00 66.88 85 ARG A O 1
ATOM 658 N N . ASP A 1 86 ? 27.966 10.253 -27.815 1.00 77.00 86 ASP A N 1
ATOM 659 C CA . ASP A 1 86 ? 27.843 10.210 -26.353 1.00 77.00 86 ASP A CA 1
ATOM 660 C C . ASP A 1 86 ? 26.414 10.559 -25.900 1.00 77.00 86 ASP A C 1
ATOM 662 O O . ASP A 1 86 ? 25.808 9.829 -25.115 1.00 77.00 86 ASP A O 1
ATOM 666 N N . ASP A 1 87 ? 25.793 11.575 -26.504 1.00 85.50 87 ASP A N 1
ATOM 667 C CA . ASP A 1 87 ? 24.397 11.937 -26.222 1.00 85.50 87 ASP A CA 1
ATOM 668 C C . ASP A 1 87 ? 23.408 10.825 -26.605 1.00 85.50 87 ASP A C 1
ATOM 670 O O . ASP A 1 87 ? 22.487 10.495 -25.848 1.00 85.50 87 ASP A O 1
ATOM 674 N N . ALA A 1 88 ? 23.599 10.200 -27.771 1.00 86.00 88 ALA A N 1
ATOM 675 C CA . ALA A 1 88 ? 22.781 9.066 -28.188 1.00 86.00 88 ALA A CA 1
ATOM 676 C C . ALA A 1 88 ? 22.954 7.872 -27.233 1.00 86.00 88 ALA A C 1
ATOM 678 O O . ALA A 1 88 ? 21.965 7.249 -26.829 1.00 86.00 88 ALA A O 1
ATOM 679 N N . ALA A 1 89 ? 24.190 7.578 -26.818 1.00 87.56 89 ALA A N 1
ATOM 680 C CA . ALA A 1 89 ? 24.477 6.542 -25.833 1.00 87.56 89 ALA A CA 1
ATOM 681 C C . ALA A 1 89 ? 23.813 6.855 -24.482 1.00 87.56 89 ALA A C 1
ATOM 683 O O . ALA A 1 89 ? 23.153 5.987 -23.904 1.00 87.56 89 ALA A O 1
ATOM 684 N N . LEU A 1 90 ? 23.872 8.103 -24.018 1.00 90.50 90 LEU A N 1
ATOM 685 C CA . LEU A 1 90 ? 23.245 8.539 -22.773 1.00 90.50 90 LEU A CA 1
ATOM 686 C C . LEU A 1 90 ? 21.714 8.404 -22.814 1.00 90.50 90 LEU A C 1
ATOM 688 O O . LEU A 1 90 ? 21.099 7.936 -21.848 1.00 90.50 90 LEU A O 1
ATOM 692 N N . LEU A 1 91 ? 21.076 8.741 -23.936 1.00 93.44 91 LEU A N 1
ATOM 693 C CA . LEU A 1 91 ? 19.634 8.549 -24.120 1.00 93.44 91 LEU A CA 1
ATOM 694 C C . LEU A 1 91 ? 19.246 7.066 -24.099 1.00 93.44 91 LEU A C 1
ATOM 696 O O . LEU A 1 91 ? 18.284 6.689 -23.429 1.00 93.44 91 LEU A O 1
ATOM 700 N N . THR A 1 92 ? 20.011 6.200 -24.767 1.00 93.81 92 THR A N 1
ATOM 701 C CA . THR A 1 92 ? 19.746 4.751 -24.718 1.00 93.81 92 THR A CA 1
ATOM 702 C C . THR A 1 92 ? 19.942 4.180 -23.315 1.00 93.81 92 THR A C 1
ATOM 704 O O . THR A 1 92 ? 19.126 3.379 -22.858 1.00 93.81 92 THR A O 1
ATOM 707 N N . PHE A 1 93 ? 20.962 4.639 -22.588 1.00 92.31 93 PHE A N 1
ATOM 708 C CA . PHE A 1 93 ? 21.215 4.234 -21.210 1.00 92.31 93 PHE A CA 1
ATOM 709 C C . PHE A 1 93 ? 20.078 4.654 -20.272 1.00 92.31 93 PHE A C 1
ATOM 711 O O . PHE A 1 93 ? 19.573 3.839 -19.499 1.00 92.31 93 PHE A O 1
ATOM 718 N N . THR A 1 94 ? 19.633 5.909 -20.359 1.00 96.81 94 THR A N 1
ATOM 719 C CA . THR A 1 94 ? 18.527 6.415 -19.532 1.00 96.81 94 THR A CA 1
ATOM 720 C C . THR A 1 94 ? 17.207 5.718 -19.848 1.00 96.81 94 THR A C 1
ATOM 722 O O . THR A 1 94 ? 16.502 5.337 -18.914 1.00 96.81 94 THR A O 1
ATOM 725 N N . SER A 1 95 ? 16.906 5.464 -21.126 1.00 96.81 95 SER A N 1
ATOM 726 C CA . SER A 1 95 ? 15.749 4.656 -21.533 1.00 96.81 95 SER A CA 1
ATOM 727 C C . SER A 1 95 ? 15.825 3.245 -20.948 1.00 96.81 95 SER A C 1
ATOM 729 O O . SER A 1 95 ? 14.868 2.775 -20.343 1.00 96.81 95 SER A O 1
ATOM 731 N N . CYS A 1 96 ? 16.985 2.591 -21.044 1.00 97.00 96 CYS A N 1
ATOM 732 C CA . CYS A 1 96 ? 17.194 1.250 -20.500 1.00 97.00 96 CYS A CA 1
ATOM 733 C C . CYS A 1 96 ? 17.002 1.206 -18.972 1.00 97.00 96 CYS A C 1
ATOM 735 O O . CYS A 1 96 ? 16.389 0.277 -18.443 1.00 97.00 96 CYS A O 1
ATOM 737 N N . LEU A 1 97 ? 17.467 2.229 -18.245 1.00 97.38 97 LEU A N 1
ATOM 738 C CA . LEU A 1 97 ? 17.234 2.343 -16.803 1.00 97.38 97 LEU A CA 1
ATOM 739 C C . LEU A 1 97 ? 15.754 2.533 -16.457 1.00 97.38 97 LEU A C 1
ATOM 741 O O . LEU A 1 97 ? 15.280 1.938 -15.486 1.00 97.38 97 LEU A O 1
ATOM 745 N N . GLN A 1 98 ? 15.029 3.342 -17.231 1.00 97.81 98 GLN A N 1
ATOM 746 C CA . GLN A 1 98 ? 13.589 3.525 -17.048 1.00 97.81 98 GLN A CA 1
ATOM 747 C C . GLN A 1 98 ? 12.847 2.205 -17.272 1.00 97.81 98 GLN A C 1
ATOM 749 O O . GLN A 1 98 ? 12.099 1.774 -16.393 1.00 97.81 98 GLN A O 1
ATOM 754 N N . ASP A 1 99 ? 13.148 1.500 -18.363 1.00 97.50 99 ASP A N 1
ATOM 755 C CA . ASP A 1 99 ? 12.569 0.189 -18.665 1.00 97.50 99 ASP A CA 1
ATOM 756 C C . ASP A 1 99 ? 12.855 -0.826 -17.545 1.00 97.50 99 ASP A C 1
ATOM 758 O O . ASP A 1 99 ? 11.966 -1.554 -17.089 1.00 97.50 99 ASP A O 1
ATOM 762 N N . ALA A 1 100 ? 14.090 -0.854 -17.036 1.00 96.88 100 ALA A N 1
ATOM 763 C CA . ALA A 1 100 ? 14.478 -1.724 -15.929 1.00 96.88 100 ALA A CA 1
ATOM 764 C C . ALA A 1 100 ? 13.698 -1.408 -14.640 1.00 96.88 100 ALA A C 1
ATOM 766 O O . ALA A 1 100 ? 13.255 -2.327 -13.938 1.00 96.88 100 ALA A O 1
ATOM 767 N N . GLN A 1 101 ? 13.492 -0.126 -14.331 1.00 97.81 101 GLN A N 1
ATOM 768 C CA . GLN A 1 101 ? 12.695 0.299 -13.183 1.00 97.81 101 GLN A CA 1
ATOM 769 C C . GLN A 1 101 ? 11.228 -0.122 -13.337 1.00 97.81 101 GLN A C 1
ATOM 771 O O . GLN A 1 101 ? 10.639 -0.667 -12.398 1.00 97.81 101 GLN A O 1
ATOM 776 N N . GLU A 1 102 ? 10.644 0.063 -14.520 1.00 98.00 102 GLU A N 1
ATOM 777 C CA . GLU A 1 102 ? 9.266 -0.340 -14.798 1.00 98.00 102 GLU A CA 1
ATOM 778 C C . GLU A 1 102 ? 9.062 -1.850 -14.639 1.00 98.00 102 GLU A C 1
ATOM 780 O O . GLU A 1 102 ? 8.065 -2.289 -14.046 1.00 98.00 102 GLU A O 1
ATOM 785 N N . LEU A 1 103 ? 10.019 -2.656 -15.111 1.00 97.38 103 LEU A N 1
ATOM 786 C CA . LEU A 1 103 ? 10.012 -4.108 -14.935 1.00 97.38 103 LEU A CA 1
ATOM 787 C C . LEU A 1 103 ? 10.054 -4.500 -13.454 1.00 97.38 103 LEU A C 1
ATOM 789 O O . LEU A 1 103 ? 9.294 -5.378 -13.029 1.00 97.38 103 LEU A O 1
ATOM 793 N N . LEU A 1 104 ? 10.882 -3.829 -12.652 1.00 97.19 104 LEU A N 1
ATOM 794 C CA . LEU A 1 104 ? 10.976 -4.071 -11.212 1.00 97.19 104 LEU A CA 1
ATOM 795 C C . LEU A 1 104 ? 9.661 -3.726 -10.501 1.00 97.19 104 LEU A C 1
ATOM 797 O O . LEU A 1 104 ? 9.140 -4.529 -9.718 1.00 97.19 104 LEU A O 1
ATOM 801 N N . ASP A 1 105 ? 9.071 -2.575 -10.818 1.00 97.19 105 ASP A N 1
ATOM 802 C CA . ASP A 1 105 ? 7.796 -2.143 -10.246 1.00 97.19 105 ASP A CA 1
A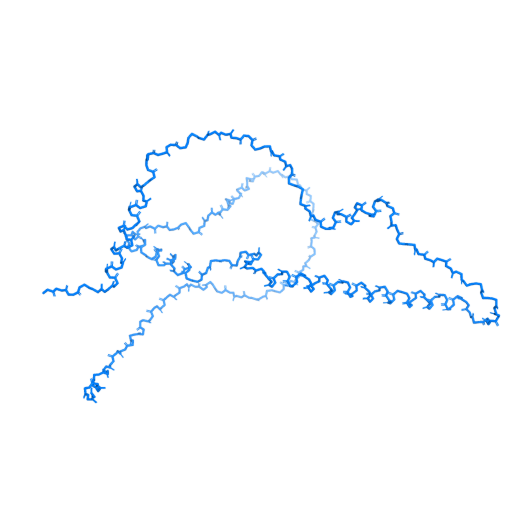TOM 803 C C . ASP A 1 105 ? 6.645 -3.066 -10.641 1.00 97.19 105 ASP A C 1
ATOM 805 O O . ASP A 1 105 ? 5.747 -3.340 -9.832 1.00 97.19 105 ASP A O 1
ATOM 809 N N . LYS A 1 106 ? 6.649 -3.565 -11.879 1.00 97.50 106 LYS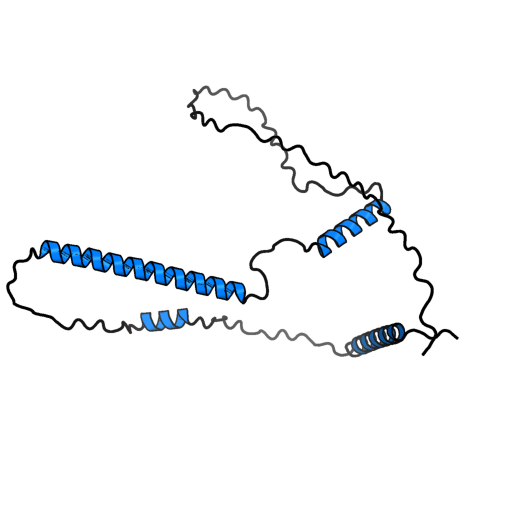 A N 1
ATOM 810 C CA . LYS A 1 106 ? 5.670 -4.542 -12.355 1.00 97.50 106 LYS A CA 1
ATOM 811 C C . LYS A 1 106 ? 5.805 -5.862 -11.598 1.00 97.50 106 LYS A C 1
ATOM 813 O O . LYS A 1 106 ? 4.813 -6.331 -11.038 1.00 97.50 106 LYS A O 1
ATOM 818 N N . ALA A 1 107 ? 7.017 -6.399 -11.469 1.00 96.25 107 ALA A N 1
ATOM 819 C CA . ALA A 1 107 ? 7.273 -7.619 -10.707 1.00 96.25 107 ALA A CA 1
ATOM 820 C C . ALA A 1 107 ? 6.876 -7.467 -9.227 1.00 96.25 107 ALA A C 1
ATOM 822 O O . ALA A 1 107 ? 6.257 -8.358 -8.635 1.00 96.25 107 ALA A O 1
ATOM 823 N N . GLN A 1 108 ? 7.153 -6.311 -8.616 1.00 94.25 108 GLN A N 1
ATOM 824 C CA . GLN A 1 108 ? 6.736 -6.017 -7.247 1.00 94.25 108 GLN A CA 1
ATOM 825 C C . GLN A 1 108 ? 5.209 -5.942 -7.111 1.00 94.25 108 GLN A C 1
ATOM 827 O O . GLN A 1 108 ? 4.652 -6.449 -6.129 1.00 94.25 108 GLN A O 1
ATOM 832 N N . ARG A 1 109 ? 4.512 -5.336 -8.078 1.00 93.62 109 ARG A N 1
ATOM 833 C CA . ARG A 1 109 ? 3.043 -5.295 -8.118 1.00 93.62 109 ARG A CA 1
ATOM 834 C C . ARG A 1 109 ? 2.445 -6.689 -8.267 1.00 93.62 109 ARG A C 1
ATOM 836 O O . ARG A 1 109 ? 1.560 -7.030 -7.487 1.00 93.62 109 ARG A O 1
ATOM 843 N N . GLU A 1 110 ? 2.963 -7.518 -9.166 1.00 95.12 110 GLU A N 1
ATOM 844 C CA . GLU A 1 110 ? 2.522 -8.907 -9.360 1.00 95.12 110 GLU A CA 1
ATOM 845 C C . GLU A 1 110 ? 2.760 -9.765 -8.109 1.00 95.12 110 GLU A C 1
ATOM 847 O O . GLU A 1 110 ? 1.864 -10.478 -7.641 1.00 95.12 110 GLU A O 1
ATOM 852 N N . LYS A 1 111 ? 3.932 -9.626 -7.477 1.00 92.38 111 LYS A N 1
ATOM 853 C CA . LYS A 1 111 ? 4.242 -10.279 -6.198 1.00 92.38 111 LYS A CA 1
ATOM 854 C C . LYS A 1 111 ? 3.299 -9.828 -5.088 1.00 92.38 111 LYS A C 1
ATOM 856 O O . LYS A 1 111 ? 2.932 -10.629 -4.237 1.00 92.38 111 LYS A O 1
ATOM 861 N N . ASN A 1 112 ? 2.892 -8.561 -5.064 1.00 90.19 112 ASN A N 1
ATOM 862 C CA . ASN A 1 112 ? 1.946 -8.064 -4.066 1.00 90.19 112 ASN A CA 1
ATOM 863 C C . ASN A 1 112 ? 0.500 -8.484 -4.364 1.00 90.19 112 ASN A C 1
ATOM 865 O O . ASN A 1 112 ? -0.229 -8.788 -3.423 1.00 90.19 112 ASN A O 1
ATOM 869 N N . ALA A 1 113 ? 0.102 -8.547 -5.634 1.00 90.50 113 ALA A N 1
ATOM 870 C CA . ALA A 1 113 ? -1.227 -8.976 -6.062 1.00 90.50 113 ALA A CA 1
ATOM 871 C C . ALA A 1 113 ? -1.465 -10.473 -5.807 1.00 90.50 113 ALA A C 1
ATOM 873 O O . ALA A 1 113 ? -2.549 -10.867 -5.388 1.00 90.50 113 ALA A O 1
ATOM 874 N N . SER A 1 114 ? -0.435 -11.304 -5.982 1.00 92.31 114 SER A N 1
ATOM 875 C CA . SER A 1 114 ? -0.495 -12.747 -5.708 1.00 92.31 114 SER A CA 1
ATOM 876 C C . SER A 1 114 ? -0.479 -13.101 -4.213 1.00 92.31 114 SER A C 1
ATOM 878 O O . SER A 1 114 ? -0.700 -14.257 -3.836 1.00 92.31 114 SER A O 1
ATOM 880 N N . ARG A 1 115 ? -0.257 -12.135 -3.310 1.00 90.56 115 ARG A N 1
ATOM 881 C CA . ARG A 1 115 ? -0.247 -12.407 -1.867 1.00 90.56 115 ARG A CA 1
ATOM 882 C C . ARG A 1 115 ? -1.649 -12.663 -1.334 1.00 90.56 115 ARG A C 1
ATOM 884 O O . ARG A 1 115 ? -2.491 -11.776 -1.273 1.00 90.56 115 ARG A O 1
ATOM 891 N N . LYS A 1 116 ? -1.826 -13.838 -0.729 1.00 93.62 116 LYS A N 1
ATOM 892 C CA . LYS A 1 116 ? -3.032 -14.187 0.042 1.00 93.62 116 LYS A CA 1
ATOM 893 C C . LYS A 1 116 ? -3.272 -13.282 1.261 1.00 93.62 116 LYS A C 1
ATOM 895 O O . LYS A 1 116 ? -4.402 -13.176 1.731 1.00 93.62 116 LYS A O 1
ATOM 900 N N . ARG A 1 117 ? -2.215 -12.689 1.832 1.00 88.88 117 ARG A N 1
ATOM 901 C CA . ARG A 1 117 ? -2.289 -11.841 3.034 1.00 88.88 117 ARG A CA 1
ATOM 902 C C . ARG A 1 117 ? -1.613 -10.485 2.806 1.00 88.88 117 ARG A C 1
ATOM 904 O O . ARG A 1 117 ? -0.505 -10.455 2.254 1.00 88.88 117 ARG A O 1
ATOM 911 N N . PRO A 1 118 ? -2.223 -9.383 3.282 1.00 88.00 118 PRO A N 1
ATOM 912 C CA . PRO A 1 118 ? -1.663 -8.046 3.127 1.00 88.00 118 PRO A CA 1
ATOM 9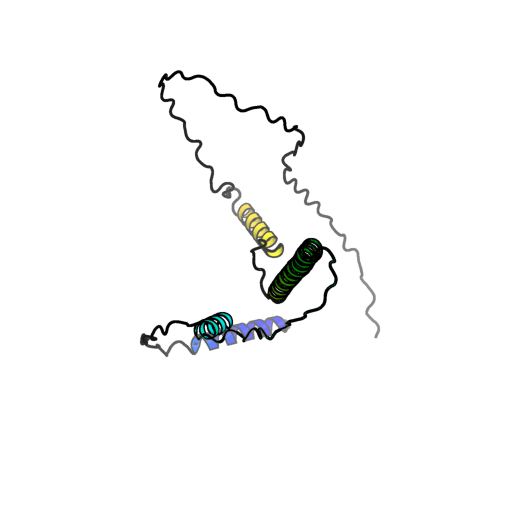13 C C . PRO A 1 118 ? -0.302 -7.935 3.824 1.00 88.00 118 PRO A C 1
ATOM 915 O O . PRO A 1 118 ? -0.050 -8.584 4.839 1.00 88.00 118 PRO A O 1
ATOM 918 N N . LYS A 1 119 ? 0.595 -7.112 3.266 1.00 89.00 119 LYS A N 1
ATOM 919 C CA . LYS A 1 119 ? 1.942 -6.883 3.825 1.00 89.00 119 LYS A CA 1
ATOM 920 C C . LYS A 1 119 ? 1.909 -6.123 5.148 1.00 89.00 119 LYS A C 1
ATOM 922 O O . LYS A 1 119 ? 2.777 -6.330 5.986 1.00 89.00 119 LYS A O 1
ATOM 927 N N . LYS A 1 120 ? 0.926 -5.241 5.315 1.00 91.50 120 LYS A N 1
ATOM 928 C CA . LYS A 1 120 ? 0.771 -4.380 6.485 1.00 91.50 120 LYS A CA 1
ATOM 929 C C . LYS A 1 120 ? -0.563 -4.678 7.157 1.00 91.50 120 LYS A C 1
ATOM 931 O O . LYS A 1 120 ? -1.542 -5.009 6.489 1.00 91.50 120 LYS A O 1
ATOM 936 N N . TYR A 1 121 ? -0.591 -4.557 8.477 1.00 92.50 121 TYR A N 1
ATOM 937 C CA . TYR A 1 121 ? -1.832 -4.633 9.231 1.00 92.50 121 TYR A CA 1
ATOM 938 C C . TYR A 1 121 ? -2.668 -3.376 8.960 1.00 92.50 121 TYR A C 1
ATOM 940 O O . TYR A 1 121 ? -2.218 -2.269 9.234 1.00 92.50 121 TYR A O 1
ATOM 948 N N . LEU A 1 122 ? -3.876 -3.553 8.417 1.00 91.56 122 LEU A N 1
ATOM 949 C CA . LEU A 1 122 ? -4.811 -2.456 8.116 1.00 91.56 122 LEU A CA 1
ATOM 950 C C . LEU A 1 122 ? -5.746 -2.128 9.292 1.00 91.56 122 LEU A C 1
ATOM 952 O O . LEU A 1 122 ? -6.661 -1.322 9.157 1.00 91.56 122 LEU A O 1
ATOM 956 N N . GLY A 1 123 ? -5.540 -2.766 10.446 1.00 95.56 123 GLY A N 1
ATOM 957 C CA . GLY A 1 123 ? -6.440 -2.659 11.585 1.00 95.56 123 GLY A CA 1
ATOM 958 C C . GLY A 1 123 ? -7.441 -3.810 11.684 1.00 95.56 123 GLY A C 1
ATOM 959 O O . GLY A 1 123 ? -7.476 -4.744 10.880 1.00 95.56 123 GLY A O 1
ATOM 960 N N . ASN A 1 124 ? -8.262 -3.740 12.730 1.00 95.50 124 ASN A N 1
ATOM 961 C CA . ASN A 1 124 ? -9.312 -4.718 12.988 1.00 95.50 124 ASN A CA 1
ATOM 962 C C . ASN A 1 124 ? -10.452 -4.572 11.971 1.00 95.50 124 ASN A C 1
ATOM 964 O O . ASN A 1 124 ? -10.848 -3.453 11.647 1.00 95.50 124 ASN A O 1
ATOM 968 N N . SER A 1 125 ? -11.050 -5.695 11.558 1.00 94.88 125 SER A N 1
ATOM 969 C CA . SER A 1 125 ? -12.270 -5.677 10.737 1.00 94.88 125 SER A CA 1
ATOM 970 C C . SER A 1 125 ? -13.436 -4.993 11.458 1.00 94.88 125 SER A C 1
ATOM 972 O O . SER A 1 125 ? -13.512 -5.020 12.692 1.00 94.88 125 SER A O 1
ATOM 974 N N . ASP A 1 126 ? -14.404 -4.464 10.710 1.00 96.69 126 ASP A N 1
ATOM 975 C CA . ASP A 1 126 ? -15.583 -3.813 11.299 1.00 96.69 126 ASP A CA 1
ATOM 976 C C . ASP A 1 126 ? -16.425 -4.769 12.139 1.00 96.69 126 ASP A C 1
ATOM 978 O O . ASP A 1 126 ? -16.946 -4.395 13.191 1.00 96.69 126 ASP A O 1
ATOM 982 N N . ARG A 1 127 ? -16.491 -6.044 11.740 1.00 96.81 127 ARG A N 1
ATOM 983 C CA . ARG A 1 127 ? -17.116 -7.092 12.554 1.00 96.81 127 ARG A CA 1
ATOM 984 C C . ARG A 1 127 ? -16.418 -7.224 13.904 1.00 96.81 127 ARG A C 1
ATOM 986 O O . ARG A 1 127 ? -17.087 -7.306 14.934 1.00 96.81 127 ARG A O 1
ATOM 993 N N . THR A 1 128 ? -15.088 -7.238 13.902 1.00 97.56 128 THR A N 1
ATOM 994 C CA . THR A 1 128 ? -14.281 -7.316 15.123 1.00 97.56 128 THR A CA 1
ATOM 995 C C . THR A 1 128 ? -14.497 -6.074 15.986 1.00 97.56 128 THR A C 1
ATOM 997 O O . THR A 1 128 ? -14.796 -6.218 17.170 1.00 97.56 128 THR A O 1
ATOM 1000 N N . LYS A 1 129 ? -14.449 -4.867 15.404 1.00 96.88 129 LYS A N 1
ATOM 1001 C CA . LYS A 1 129 ? -14.735 -3.602 16.106 1.00 96.88 129 LYS A CA 1
ATOM 1002 C C . LYS A 1 129 ? -16.123 -3.616 16.754 1.00 96.88 129 LYS A C 1
ATOM 1004 O O . LYS A 1 129 ? -16.240 -3.347 17.946 1.00 96.88 129 LYS A O 1
ATOM 1009 N N . ARG A 1 130 ? -17.163 -4.016 16.012 1.00 97.25 130 ARG A N 1
ATOM 1010 C CA . ARG A 1 130 ? -18.544 -4.118 16.517 1.00 97.25 130 ARG A CA 1
ATOM 1011 C C . ARG A 1 130 ? -18.667 -5.139 17.646 1.00 97.25 130 ARG A C 1
ATOM 1013 O O . ARG A 1 130 ? -19.336 -4.874 18.640 1.00 97.25 130 ARG A O 1
ATOM 1020 N N . CYS A 1 131 ? -18.001 -6.286 17.524 1.00 97.75 131 CYS A N 1
ATOM 1021 C CA . CYS A 1 131 ? -17.977 -7.295 18.582 1.00 97.75 131 CYS A CA 1
ATOM 1022 C C . CYS A 1 131 ? -17.335 -6.749 19.868 1.00 97.75 131 CYS A C 1
ATOM 1024 O O . CYS A 1 131 ? -17.882 -6.937 20.954 1.00 97.75 131 CYS A O 1
ATOM 1026 N N . TRP A 1 132 ? -16.217 -6.027 19.757 1.00 96.50 132 TRP A N 1
ATOM 1027 C CA . TRP A 1 132 ? -15.572 -5.382 20.904 1.00 96.50 132 TRP A CA 1
ATOM 1028 C C . TRP A 1 132 ? -16.423 -4.269 21.516 1.00 96.50 132 TRP A C 1
ATOM 1030 O O . TRP A 1 132 ? -16.518 -4.195 22.740 1.00 96.50 132 TRP A O 1
ATOM 1040 N N . ALA A 1 133 ? -17.093 -3.463 20.692 1.00 96.06 133 ALA A N 1
ATOM 1041 C CA . ALA A 1 133 ? -18.026 -2.443 21.161 1.00 96.06 133 ALA A CA 1
ATOM 1042 C C . ALA A 1 133 ? -19.176 -3.067 21.968 1.00 96.06 133 ALA A C 1
ATOM 1044 O O . ALA A 1 133 ? -19.412 -2.669 23.103 1.00 96.06 133 ALA A O 1
ATOM 1045 N N . GLN A 1 134 ? -19.815 -4.123 21.452 1.00 97.00 134 GLN A N 1
ATOM 1046 C CA . GLN A 1 134 ? -20.875 -4.841 22.172 1.00 97.00 134 GLN A CA 1
ATOM 1047 C C . GLN A 1 134 ? -20.387 -5.440 23.493 1.00 97.00 134 GLN A C 1
ATOM 1049 O O . GLN A 1 134 ? -21.092 -5.378 24.497 1.00 97.00 134 GLN A O 1
ATOM 1054 N N . LYS A 1 135 ? -19.181 -6.020 23.513 1.00 95.94 135 LYS A N 1
ATOM 1055 C CA . LYS A 1 135 ? -18.577 -6.529 24.752 1.00 95.94 135 LYS A CA 1
ATOM 1056 C C . LYS A 1 135 ? -18.347 -5.405 25.765 1.00 95.94 135 LYS A C 1
ATOM 1058 O O . LYS A 1 135 ? -18.632 -5.608 26.940 1.00 95.94 135 LYS A O 1
ATOM 1063 N N . ARG A 1 136 ? -17.891 -4.225 25.324 1.00 94.56 136 ARG A N 1
ATOM 1064 C CA . ARG A 1 136 ? -17.770 -3.040 26.192 1.00 94.56 136 ARG A CA 1
ATOM 1065 C C . ARG A 1 136 ? -19.123 -2.599 26.740 1.00 94.56 136 ARG A C 1
ATOM 1067 O O . ARG A 1 136 ? -19.213 -2.400 27.943 1.00 94.56 136 ARG A O 1
ATOM 1074 N N . CYS A 1 137 ? -20.159 -2.506 25.905 1.00 94.50 137 CYS A N 1
ATOM 1075 C CA . CYS A 1 137 ? -21.509 -2.154 26.357 1.00 94.50 137 CYS A CA 1
ATOM 1076 C C . CYS A 1 137 ? -22.007 -3.122 27.437 1.00 94.50 137 CYS A C 1
ATOM 1078 O O . CYS A 1 137 ? -22.360 -2.685 28.526 1.00 94.50 137 CYS A O 1
ATOM 1080 N N . LYS A 1 138 ? -21.904 -4.435 27.198 1.00 96.62 138 LYS A N 1
ATOM 1081 C CA . LYS A 1 138 ? -22.292 -5.465 28.177 1.00 96.62 138 LYS A CA 1
ATOM 1082 C C . LYS A 1 138 ? -21.524 -5.363 29.496 1.00 96.62 138 LYS A C 1
ATOM 1084 O O . LYS A 1 138 ? -22.090 -5.591 30.557 1.00 96.62 138 LYS A O 1
ATOM 1089 N N . LEU A 1 139 ? -20.233 -5.033 29.446 1.00 95.94 139 LEU A N 1
ATOM 1090 C CA . LEU A 1 139 ? -19.432 -4.843 30.658 1.00 95.94 139 LEU A CA 1
ATOM 1091 C C . LEU A 1 139 ? -19.902 -3.639 31.480 1.00 95.94 139 LEU A C 1
ATOM 1093 O O . LEU A 1 139 ? -19.927 -3.735 32.703 1.00 95.94 139 LEU A O 1
ATOM 1097 N N . ILE A 1 140 ? -20.293 -2.544 30.825 1.00 95.19 140 ILE A N 1
ATOM 1098 C CA . ILE A 1 140 ? -20.849 -1.356 31.490 1.00 95.19 140 ILE A CA 1
ATOM 1099 C C . ILE A 1 140 ? -22.230 -1.667 32.075 1.00 95.19 140 ILE A C 1
ATOM 1101 O O . ILE A 1 140 ? -22.504 -1.288 33.208 1.00 95.19 140 ILE A O 1
ATOM 1105 N N . GLU A 1 141 ? -23.077 -2.388 31.335 1.00 95.12 141 GLU A N 1
ATOM 1106 C CA . GLU A 1 141 ? -24.405 -2.814 31.801 1.00 95.12 141 GLU A CA 1
ATOM 1107 C C . GLU A 1 141 ? -24.317 -3.673 33.070 1.00 95.12 141 GLU A C 1
ATOM 1109 O O . GLU A 1 141 ? -25.061 -3.450 34.020 1.00 95.12 141 GLU A O 1
ATOM 1114 N N . LEU A 1 142 ? -23.383 -4.630 33.109 1.00 96.19 142 LEU A N 1
ATOM 1115 C CA . LEU A 1 142 ? -23.161 -5.478 34.284 1.00 96.19 142 LEU A CA 1
ATOM 1116 C C . LEU A 1 142 ? -22.474 -4.726 35.431 1.00 96.19 142 LEU A C 1
ATOM 1118 O O . LEU A 1 142 ? -22.741 -5.007 36.596 1.00 96.19 142 LEU A O 1
ATOM 1122 N N . ASN A 1 143 ? -21.577 -3.789 35.115 1.00 95.31 143 ASN A N 1
ATOM 1123 C CA . ASN A 1 143 ? -20.782 -3.047 36.088 1.00 95.31 143 ASN A CA 1
ATOM 1124 C C . ASN A 1 143 ? -20.752 -1.549 35.737 1.00 95.31 143 ASN A C 1
ATOM 1126 O O . ASN A 1 143 ? -19.781 -1.080 35.136 1.00 95.31 143 ASN A O 1
ATOM 1130 N N . PRO A 1 144 ? -21.744 -0.753 36.179 1.00 93.75 144 PRO A N 1
ATOM 1131 C CA . PRO A 1 144 ? -21.842 0.663 35.807 1.00 93.75 144 PRO A CA 1
ATOM 1132 C C . PRO A 1 144 ? -20.695 1.523 36.358 1.00 93.75 144 PRO A C 1
ATOM 1134 O O . PRO A 1 144 ? -20.444 2.620 35.871 1.00 93.75 144 PRO A O 1
ATOM 1137 N N . LYS A 1 145 ? -19.964 1.030 37.367 1.00 94.75 145 LYS A N 1
ATOM 1138 C CA . LYS A 1 145 ? -18.779 1.697 37.934 1.00 94.75 145 LYS A CA 1
ATOM 1139 C C . LYS A 1 145 ? -17.473 1.354 37.204 1.00 94.75 145 LYS A C 1
ATOM 1141 O O . LYS A 1 145 ? -16.424 1.881 37.573 1.00 94.75 145 LYS A O 1
ATOM 1146 N N . HIS A 1 146 ? -17.500 0.460 36.214 1.00 93.31 146 HIS A N 1
ATOM 1147 C CA . HIS A 1 146 ? -16.299 0.034 35.504 1.00 93.31 146 HIS A CA 1
ATOM 1148 C C . HIS A 1 146 ? -15.756 1.165 34.619 1.00 93.31 146 HIS A C 1
ATOM 1150 O O . HIS A 1 146 ? -16.443 1.658 33.727 1.00 93.31 146 HIS A O 1
ATOM 1156 N N . LYS A 1 147 ? -14.503 1.570 34.857 1.00 91.06 147 LYS A N 1
ATOM 1157 C CA . LYS A 1 147 ? -13.799 2.589 34.068 1.00 91.06 147 LYS A CA 1
ATOM 1158 C C . LYS A 1 147 ? -12.784 1.907 33.157 1.00 91.06 147 LYS A C 1
ATOM 1160 O O . LYS A 1 147 ? -11.928 1.168 33.635 1.00 91.06 147 LYS A O 1
ATOM 1165 N N . PHE A 1 148 ? -12.868 2.166 31.854 1.00 90.88 148 PHE A N 1
ATOM 1166 C CA . PHE A 1 148 ? -11.869 1.687 30.900 1.00 90.88 148 PHE A CA 1
ATOM 1167 C C . PHE A 1 148 ? -10.647 2.603 30.903 1.00 90.88 148 PHE A C 1
ATOM 1169 O O . PHE A 1 148 ? -10.788 3.821 30.988 1.00 90.88 148 PHE A O 1
ATOM 1176 N N . ILE A 1 149 ? -9.461 2.017 30.745 1.00 90.94 149 ILE A N 1
ATOM 1177 C CA . ILE A 1 149 ? -8.222 2.766 30.524 1.00 90.94 149 ILE A CA 1
ATOM 1178 C C . ILE A 1 149 ? -8.331 3.450 29.156 1.00 90.94 149 ILE A C 1
ATOM 1180 O O . ILE A 1 149 ? -8.319 2.784 28.119 1.00 90.94 149 ILE A O 1
ATOM 1184 N N . THR A 1 150 ? -8.493 4.772 29.151 1.00 86.69 150 THR A N 1
ATOM 1185 C CA . THR A 1 150 ? -8.539 5.591 27.928 1.00 86.69 150 THR A CA 1
ATOM 1186 C C . THR A 1 150 ? -7.151 6.036 27.490 1.00 86.69 150 THR A C 1
ATOM 1188 O O . THR A 1 150 ? -6.901 6.174 26.296 1.00 86.69 150 THR A O 1
ATOM 1191 N N . HIS A 1 151 ? -6.234 6.208 28.442 1.00 85.12 151 HIS A N 1
ATOM 1192 C CA . HIS A 1 151 ? -4.889 6.708 28.199 1.00 85.12 151 HIS A CA 1
ATOM 1193 C C . HIS A 1 151 ? -3.878 5.754 28.832 1.00 85.12 151 HIS A C 1
ATOM 1195 O O . HIS A 1 151 ? -3.775 5.659 30.052 1.00 85.12 151 HIS A O 1
ATOM 1201 N N . TRP A 1 152 ? -3.172 5.005 27.987 1.00 80.06 152 TRP A N 1
ATOM 1202 C CA . TRP A 1 152 ? -2.168 4.029 28.423 1.00 80.06 152 TRP A CA 1
ATOM 1203 C C . TRP A 1 152 ? -0.825 4.681 28.759 1.00 80.06 152 TRP A C 1
ATOM 1205 O O . TRP A 1 152 ? -0.087 4.167 29.592 1.00 80.06 152 TRP A O 1
ATOM 1215 N N . PHE A 1 153 ? -0.533 5.827 28.141 1.00 77.56 153 PHE A N 1
ATOM 1216 C CA . PHE A 1 153 ? 0.725 6.543 28.303 1.00 77.56 153 PHE A CA 1
ATOM 1217 C C . PHE A 1 153 ? 0.453 8.043 28.339 1.00 77.56 153 PHE A C 1
ATOM 1219 O O . PHE A 1 153 ? 0.388 8.699 27.303 1.00 77.56 153 PHE A O 1
ATOM 1226 N N . HIS A 1 154 ? 0.284 8.591 29.539 1.00 74.75 154 HIS A N 1
ATOM 1227 C CA . HIS A 1 154 ? 0.546 10.008 29.744 1.00 74.75 154 HIS A CA 1
ATOM 1228 C C . HIS A 1 154 ? 2.008 10.126 30.167 1.00 74.75 154 HIS A C 1
ATOM 1230 O O . HIS A 1 154 ? 2.330 9.679 31.273 1.00 74.75 154 HIS A O 1
ATOM 1236 N N . PRO A 1 155 ? 2.907 10.661 29.318 1.00 74.12 155 PRO A N 1
ATOM 1237 C CA . PRO A 1 155 ? 4.219 11.044 29.808 1.00 74.12 155 PRO A CA 1
ATOM 1238 C C . PRO A 1 155 ? 3.985 12.020 30.962 1.00 74.12 155 PRO A C 1
ATOM 1240 O O . PRO A 1 155 ? 3.262 13.006 30.815 1.00 74.12 155 PRO A O 1
ATOM 1243 N N . GLN A 1 156 ? 4.518 11.688 32.140 1.00 74.88 156 GLN A N 1
ATOM 1244 C CA . GLN A 1 156 ? 4.512 12.611 33.269 1.00 74.88 156 GLN A CA 1
ATOM 1245 C C . GLN A 1 156 ? 5.148 13.913 32.772 1.00 74.88 156 GLN A C 1
ATOM 1247 O O . GLN A 1 156 ? 6.242 13.839 32.201 1.00 74.88 156 GLN A O 1
ATOM 1252 N N . PRO A 1 157 ? 4.500 15.081 32.932 1.00 70.94 157 PRO A N 1
ATOM 1253 C CA . PRO A 1 157 ? 5.165 16.331 32.621 1.00 70.94 157 PRO A CA 1
ATOM 1254 C C . PRO A 1 157 ? 6.425 16.369 33.481 1.00 70.94 157 PRO A C 1
ATOM 1256 O O . PRO A 1 157 ? 6.347 16.280 34.711 1.00 70.94 157 PRO A O 1
ATOM 1259 N N . LEU A 1 158 ? 7.587 16.405 32.826 1.00 67.50 158 LEU A N 1
ATOM 1260 C CA . LEU A 1 158 ? 8.866 16.598 33.490 1.00 67.50 158 LEU A CA 1
ATOM 1261 C C . LEU A 1 158 ? 8.713 17.872 34.313 1.00 67.50 158 LEU A C 1
ATOM 1263 O O . LEU A 1 158 ? 8.602 18.963 33.758 1.00 67.50 158 LEU A O 1
ATOM 1267 N N . LYS A 1 159 ? 8.639 17.729 35.638 1.00 67.44 159 LYS A N 1
ATOM 1268 C CA . LYS A 1 159 ? 8.771 18.868 36.535 1.00 67.44 159 LYS A CA 1
ATOM 1269 C C . LYS A 1 159 ? 10.192 19.357 36.315 1.00 67.44 159 LYS A C 1
ATOM 1271 O O . LYS A 1 159 ? 11.129 18.766 36.844 1.00 67.44 159 LYS A O 1
ATOM 1276 N N . THR A 1 160 ? 10.347 20.368 35.470 1.00 57.50 160 THR A N 1
ATOM 1277 C CA . THR A 1 160 ? 11.553 21.179 35.392 1.00 57.50 160 THR A CA 1
ATOM 1278 C C . THR A 1 160 ? 11.756 21.736 36.788 1.00 57.50 160 THR A C 1
ATOM 1280 O O . THR A 1 160 ? 11.109 22.703 37.183 1.00 57.50 160 THR A O 1
ATOM 1283 N N . SER A 1 161 ? 12.572 21.050 37.585 1.00 54.47 161 SER A N 1
ATOM 1284 C CA . SER A 1 161 ? 13.126 21.616 38.798 1.00 54.47 161 SER A CA 1
ATOM 1285 C C . SER A 1 161 ? 13.857 22.871 38.358 1.00 54.47 161 SER A C 1
ATOM 1287 O O . SER A 1 161 ? 14.854 22.784 37.640 1.00 54.47 161 SER A O 1
ATOM 1289 N N . GLU A 1 162 ? 13.306 24.023 38.718 1.00 53.69 162 GLU A N 1
ATOM 1290 C CA . GLU A 1 162 ? 13.970 25.305 38.593 1.00 53.69 162 GLU A CA 1
ATOM 1291 C C . GLU A 1 162 ? 15.320 25.189 39.301 1.00 53.69 162 GLU A C 1
ATOM 1293 O O . GLU A 1 162 ? 15.406 25.118 40.526 1.00 53.69 162 GLU A O 1
ATOM 1298 N N . VAL A 1 163 ? 16.385 25.094 38.511 1.00 51.16 163 VAL A N 1
ATOM 1299 C CA . VAL A 1 163 ? 17.739 25.357 38.974 1.00 51.16 163 VAL A CA 1
ATOM 1300 C C . VAL A 1 163 ? 17.916 26.867 38.825 1.00 51.16 163 VAL A C 1
ATOM 1302 O O . VAL A 1 163 ? 17.955 27.348 37.691 1.00 51.16 163 VAL A O 1
ATOM 1305 N N . PRO A 1 164 ? 18.008 27.654 39.914 1.00 49.66 164 PRO A N 1
ATOM 1306 C CA . PRO A 1 164 ? 18.330 29.068 39.810 1.00 49.66 164 PRO A CA 1
ATOM 1307 C C . PRO A 1 164 ? 19.837 29.194 39.566 1.00 49.66 164 PRO A C 1
ATOM 1309 O O . PRO A 1 164 ? 20.625 29.429 40.477 1.00 49.66 164 PRO A O 1
ATOM 1312 N N . GLY A 1 165 ? 20.244 28.990 38.317 1.00 43.28 165 GLY A N 1
ATOM 1313 C CA . GLY A 1 165 ? 21.609 29.180 37.845 1.00 43.28 165 GLY A CA 1
ATOM 1314 C C . GLY A 1 165 ? 21.638 30.286 36.806 1.00 43.28 165 GLY A C 1
ATOM 1315 O O . GLY A 1 165 ? 21.433 30.032 35.626 1.00 43.28 165 GLY A O 1
ATOM 1316 N N . LYS A 1 166 ? 21.880 31.520 37.255 1.00 49.59 166 LYS A N 1
ATOM 1317 C CA . LYS A 1 166 ? 22.226 32.649 36.388 1.00 49.59 166 LYS A CA 1
ATOM 1318 C C . LYS A 1 166 ? 23.448 32.278 35.549 1.00 49.59 166 LYS A C 1
ATOM 1320 O O . LYS A 1 166 ? 24.542 32.215 36.099 1.00 49.59 166 LYS A O 1
ATOM 1325 N N . ILE A 1 167 ? 23.280 32.136 34.240 1.00 48.06 167 ILE A N 1
ATOM 1326 C CA . ILE A 1 167 ? 24.327 32.476 33.278 1.00 48.06 167 ILE A CA 1
ATOM 1327 C C . ILE A 1 167 ? 23.645 33.239 32.149 1.00 48.06 167 ILE A C 1
ATOM 1329 O O . ILE A 1 167 ? 22.778 32.731 31.446 1.00 48.06 167 ILE A O 1
ATOM 1333 N N . SER A 1 168 ? 23.995 34.516 32.082 1.00 53.06 168 SER A N 1
ATOM 1334 C CA . SER A 1 168 ? 23.717 35.425 30.987 1.00 53.06 168 SER A CA 1
ATOM 1335 C C . SER A 1 168 ? 24.466 34.972 29.739 1.00 53.06 168 SER A C 1
ATOM 1337 O O . SER A 1 168 ? 25.694 34.975 29.754 1.00 53.06 168 SER A O 1
ATOM 1339 N N . GLU A 1 169 ? 23.757 34.682 28.654 1.00 49.94 169 GLU A N 1
ATOM 1340 C CA . GLU A 1 169 ? 24.309 34.815 27.307 1.00 49.94 169 GLU A CA 1
ATOM 1341 C C . GLU A 1 169 ? 23.172 35.072 26.308 1.00 49.94 169 GLU A C 1
ATOM 1343 O O . GLU A 1 169 ? 22.055 34.583 26.466 1.00 49.94 169 GLU A O 1
ATOM 1348 N N . ALA A 1 170 ? 23.438 35.974 25.369 1.00 61.69 170 ALA A N 1
ATOM 1349 C CA . ALA A 1 170 ? 22.472 36.711 24.561 1.00 61.69 170 ALA A CA 1
ATOM 1350 C C . ALA A 1 170 ? 21.732 35.853 23.502 1.00 61.69 170 ALA A C 1
ATOM 1352 O O . ALA A 1 170 ? 22.211 34.785 23.121 1.00 61.69 170 ALA A O 1
ATOM 1353 N N . PRO A 1 171 ? 20.573 36.320 22.989 1.00 52.50 171 PRO A N 1
ATOM 1354 C CA . PRO A 1 171 ? 19.722 35.542 22.095 1.00 52.50 171 PRO A CA 1
ATOM 1355 C C . PRO A 1 171 ? 20.228 35.555 20.646 1.00 52.50 171 PRO A C 1
ATOM 1357 O O . PRO A 1 171 ? 20.329 36.607 20.016 1.00 52.50 171 PRO A O 1
ATOM 1360 N N . ILE A 1 172 ? 20.464 34.367 20.087 1.00 51.31 172 ILE A N 1
ATOM 1361 C CA . ILE A 1 172 ? 20.537 34.158 18.637 1.00 51.31 172 ILE A CA 1
ATOM 1362 C C . ILE A 1 172 ? 19.111 33.893 18.151 1.00 51.31 172 ILE A C 1
ATOM 1364 O O . ILE A 1 172 ? 18.473 32.923 18.556 1.00 51.31 172 ILE A O 1
ATOM 1368 N N . ALA A 1 173 ? 18.607 34.799 17.317 1.00 56.22 173 ALA A N 1
ATOM 1369 C CA . ALA A 1 173 ? 17.270 34.763 16.746 1.00 56.22 173 ALA A CA 1
ATOM 1370 C C . ALA A 1 173 ? 17.108 33.622 15.721 1.00 56.22 173 ALA A C 1
ATOM 1372 O O . ALA A 1 173 ? 17.834 33.607 14.724 1.00 56.22 173 ALA A O 1
ATOM 1373 N N . PRO A 1 174 ? 16.125 32.718 15.876 1.00 54.47 174 PRO A N 1
ATOM 1374 C CA . PRO A 1 174 ? 15.565 31.998 14.746 1.00 54.47 174 PRO A CA 1
ATOM 1375 C C . PRO A 1 174 ? 14.523 32.883 14.050 1.00 54.47 174 PRO A C 1
ATOM 1377 O O . PRO A 1 174 ? 13.608 33.423 14.672 1.00 54.47 174 PRO A O 1
ATOM 1380 N N . GLN A 1 175 ? 14.720 33.058 12.747 1.00 49.69 175 GLN A N 1
ATOM 1381 C CA . GLN A 1 175 ? 13.865 33.838 11.863 1.00 49.69 175 GLN A CA 1
ATOM 1382 C C . GLN A 1 175 ? 12.444 33.265 11.821 1.00 49.69 175 GLN A C 1
ATOM 1384 O O . GLN A 1 175 ? 12.242 32.050 11.844 1.00 49.69 175 GLN A O 1
ATOM 1389 N N . ALA A 1 176 ? 11.478 34.178 11.765 1.00 43.28 176 ALA A N 1
ATOM 1390 C CA . ALA A 1 176 ? 10.059 33.904 11.645 1.00 43.28 176 ALA A CA 1
ATOM 1391 C C . ALA A 1 176 ? 9.756 33.151 10.344 1.00 43.28 176 ALA A C 1
ATOM 1393 O O . ALA A 1 176 ? 10.105 33.606 9.256 1.00 43.28 176 ALA A O 1
ATOM 1394 N N . ILE A 1 177 ? 9.071 32.017 10.468 1.00 49.34 177 ILE A N 1
ATOM 1395 C CA . ILE A 1 177 ? 8.333 31.410 9.366 1.00 49.34 177 ILE A CA 1
ATOM 1396 C C . ILE A 1 177 ? 6.863 31.602 9.726 1.00 49.34 177 ILE A C 1
ATOM 1398 O O . ILE A 1 177 ? 6.320 30.876 10.557 1.00 49.34 177 ILE A O 1
ATOM 1402 N N . ASP A 1 178 ? 6.251 32.629 9.140 1.00 48.62 178 ASP A N 1
ATOM 1403 C CA . ASP A 1 178 ? 4.805 32.816 9.147 1.00 48.62 178 ASP A CA 1
ATOM 1404 C C . ASP A 1 178 ? 4.170 31.700 8.311 1.00 48.62 178 ASP A C 1
ATOM 1406 O O . ASP A 1 178 ? 4.249 31.695 7.082 1.00 48.62 178 ASP A O 1
ATOM 1410 N N . LEU A 1 179 ? 3.526 30.743 8.977 1.00 51.72 179 LEU A N 1
ATOM 1411 C CA . LEU A 1 179 ? 2.591 29.820 8.343 1.00 51.72 179 LEU A CA 1
ATOM 1412 C C . LEU A 1 179 ? 1.250 29.915 9.066 1.00 51.72 179 LEU A C 1
ATOM 1414 O O . LEU A 1 179 ? 0.992 29.282 10.085 1.00 51.72 179 LEU A O 1
ATOM 1418 N N . VAL A 1 180 ? 0.467 30.830 8.502 1.00 50.56 180 VAL A N 1
ATOM 1419 C CA . VAL A 1 180 ? -0.986 30.992 8.511 1.00 50.56 180 VAL A CA 1
ATOM 1420 C C . VAL A 1 180 ? -1.756 29.869 9.215 1.00 50.56 180 VAL A C 1
ATOM 1422 O O . VAL A 1 180 ? -1.879 28.743 8.738 1.00 50.56 180 VAL A O 1
ATOM 1425 N N . SER A 1 181 ? -2.325 30.277 10.347 1.00 48.56 181 SER A N 1
ATOM 1426 C CA . SER A 1 181 ? -3.529 29.753 10.982 1.00 48.56 181 SER A CA 1
ATOM 1427 C C . SER A 1 181 ? -4.709 29.749 10.009 1.00 48.56 181 SER A C 1
ATOM 1429 O O . SER A 1 181 ? -4.989 30.788 9.424 1.00 48.56 181 SER A O 1
ATOM 1431 N N . GLU A 1 182 ? -5.420 28.625 9.894 1.00 53.44 182 GLU A N 1
ATOM 1432 C CA . GLU A 1 182 ? -6.874 28.537 10.118 1.00 53.44 182 GLU A CA 1
ATOM 1433 C C . GLU A 1 182 ? -7.365 27.095 9.908 1.00 53.44 182 GLU A C 1
ATOM 1435 O O . GLU A 1 182 ? -7.111 26.462 8.886 1.00 53.44 182 GLU A O 1
ATOM 1440 N N . GLY A 1 183 ? -8.055 26.564 10.917 1.00 45.03 183 GLY A N 1
ATOM 1441 C CA . GLY A 1 183 ? -8.602 25.212 10.923 1.00 45.03 183 GLY A CA 1
ATOM 1442 C C . GLY A 1 183 ? -9.138 24.852 12.302 1.00 45.03 183 GLY A C 1
ATOM 1443 O O . GLY A 1 183 ? -8.568 24.010 12.991 1.00 45.03 183 GLY A O 1
ATOM 1444 N N . GLU A 1 184 ? -10.197 25.541 12.734 1.00 55.12 184 GLU A N 1
ATOM 1445 C CA . GLU A 1 184 ? -11.016 25.106 13.865 1.00 55.12 184 GLU A CA 1
ATOM 1446 C C . GLU A 1 184 ? -11.602 23.715 13.566 1.00 55.12 184 GLU A C 1
ATOM 1448 O O . GLU A 1 184 ? -12.565 23.588 12.814 1.00 55.12 184 GLU A O 1
ATOM 1453 N N . GLU A 1 185 ? -11.054 22.664 14.176 1.00 54.03 185 GLU A N 1
ATOM 1454 C CA . GLU A 1 185 ? -11.748 21.381 14.308 1.00 54.03 185 GLU A CA 1
ATOM 1455 C C . GLU A 1 185 ? -12.234 21.231 15.749 1.00 54.03 185 GLU A C 1
ATOM 1457 O O . GLU A 1 185 ? -11.486 21.009 16.704 1.00 54.03 185 GLU A O 1
ATOM 1462 N N . THR A 1 186 ? -13.541 21.415 15.890 1.00 61.47 186 THR A N 1
ATOM 1463 C CA . THR A 1 186 ? -14.317 21.129 17.090 1.00 61.47 186 THR A CA 1
ATOM 1464 C C . THR A 1 186 ? -14.165 19.649 17.466 1.00 61.47 186 THR A C 1
ATOM 1466 O O . THR A 1 186 ? -14.248 18.781 16.597 1.00 61.47 186 THR A O 1
ATOM 1469 N N . PRO A 1 187 ? -13.964 19.301 18.752 1.00 55.22 187 PRO A N 1
ATOM 1470 C CA . PRO A 1 187 ? -13.961 17.908 19.168 1.00 55.22 187 PRO A CA 1
ATOM 1471 C C . PRO A 1 187 ? -15.379 17.344 19.059 1.00 55.22 187 PRO A C 1
ATOM 1473 O O . PRO A 1 187 ? -16.249 17.618 19.889 1.00 55.22 187 PRO A O 1
ATOM 1476 N N . ASP A 1 188 ? -15.571 16.545 18.015 1.00 54.28 188 ASP A N 1
ATOM 1477 C CA . ASP A 1 188 ? -16.767 15.775 17.707 1.00 54.28 188 ASP A CA 1
ATOM 1478 C C . ASP A 1 188 ? -17.067 14.819 18.877 1.00 54.28 188 ASP A C 1
ATOM 1480 O O . ASP A 1 188 ? -16.465 13.752 19.052 1.00 54.28 188 ASP A O 1
ATOM 1484 N N . GLN A 1 189 ? -17.959 15.251 19.769 1.00 60.81 189 GLN A N 1
ATOM 1485 C CA . GLN A 1 189 ? -18.508 14.387 20.803 1.00 60.81 189 GLN A CA 1
ATOM 1486 C C . GLN A 1 189 ? -19.298 13.269 20.115 1.00 60.81 189 GLN A C 1
ATOM 1488 O O . GLN A 1 189 ? -20.113 13.563 19.240 1.00 60.81 189 GLN A O 1
ATOM 1493 N N . PRO A 1 190 ? -19.160 11.993 20.520 1.00 55.22 190 PRO A N 1
ATOM 1494 C CA . PRO A 1 190 ? -20.035 10.947 20.022 1.00 55.22 190 PRO A CA 1
ATOM 1495 C C . PRO A 1 190 ? -21.425 11.135 20.638 1.00 55.22 190 PRO A C 1
ATOM 1497 O O . PRO A 1 190 ? -21.780 10.515 21.643 1.00 55.22 190 PRO A O 1
ATOM 1500 N N . VAL A 1 191 ? -22.233 12.000 20.029 1.00 50.72 191 VAL A N 1
ATOM 1501 C CA . VAL A 1 191 ? -23.678 11.957 20.192 1.00 50.72 191 VAL A CA 1
ATOM 1502 C C . VAL A 1 191 ? -24.108 10.666 19.509 1.00 50.72 191 VAL A C 1
ATOM 1504 O O . VAL A 1 191 ? -24.041 10.523 18.292 1.00 50.72 191 VAL A O 1
ATOM 1507 N N . CYS A 1 192 ? -24.519 9.687 20.303 1.00 52.03 192 CYS A N 1
ATOM 1508 C CA . CYS A 1 192 ? -25.274 8.550 19.805 1.00 52.03 192 CYS A CA 1
ATOM 1509 C C . CYS A 1 192 ? -26.767 8.891 19.896 1.00 52.03 192 CYS A C 1
ATOM 1511 O O . CYS A 1 192 ? -27.384 8.522 20.900 1.00 52.03 192 CYS A O 1
ATOM 1513 N N . PRO A 1 193 ? -27.420 9.511 18.891 1.00 48.19 193 PRO A N 1
ATOM 1514 C CA . PRO A 1 193 ? -28.848 9.337 18.760 1.00 48.19 193 PRO A CA 1
ATOM 1515 C C . PRO A 1 193 ? -29.046 7.996 18.049 1.00 48.19 193 PRO A C 1
ATOM 1517 O O . PRO A 1 193 ? -29.145 7.907 16.827 1.00 48.19 193 PRO A O 1
ATOM 1520 N N . PHE A 1 194 ? -29.078 6.914 18.828 1.00 52.34 194 PHE A N 1
ATOM 1521 C CA . PHE A 1 194 ? -29.688 5.668 18.377 1.00 52.34 194 PHE A CA 1
ATOM 1522 C C . PHE A 1 194 ? -31.197 5.919 18.280 1.00 52.34 194 PHE A C 1
ATOM 1524 O O . PHE A 1 194 ? -31.963 5.625 19.196 1.00 52.34 194 PHE A O 1
ATOM 1531 N N . VAL A 1 195 ? -31.623 6.548 17.185 1.00 56.59 195 VAL A N 1
ATOM 1532 C CA . VAL A 1 195 ? -33.037 6.676 16.855 1.00 56.59 195 VAL A CA 1
ATOM 1533 C C . VAL A 1 195 ? -33.478 5.298 16.378 1.00 56.59 195 VAL A C 1
ATOM 1535 O O . VAL A 1 195 ? -33.109 4.845 15.295 1.00 56.59 195 VAL A O 1
ATOM 1538 N N . MET A 1 196 ? -34.227 4.592 17.226 1.00 52.44 196 MET A N 1
ATOM 1539 C CA . MET A 1 196 ? -34.959 3.392 16.832 1.00 52.44 196 MET A CA 1
ATOM 1540 C C . MET A 1 196 ? -35.944 3.767 15.722 1.00 52.44 196 MET A C 1
ATOM 1542 O O . MET A 1 196 ? -37.072 4.177 15.995 1.00 52.44 196 MET A O 1
ATOM 1546 N N . LEU A 1 197 ? -35.549 3.577 14.466 1.00 54.97 197 LEU A N 1
ATOM 1547 C CA . LEU A 1 197 ? -36.508 3.367 13.391 1.00 54.97 197 LEU A CA 1
ATOM 1548 C C . LEU A 1 197 ? -37.166 2.012 13.656 1.00 54.97 197 LEU A C 1
ATOM 1550 O O . LEU A 1 197 ? -36.667 0.958 13.265 1.00 54.97 197 LEU A O 1
ATOM 1554 N N . LYS A 1 198 ? -38.275 2.045 14.400 1.00 49.47 198 LYS A N 1
ATOM 1555 C CA . LYS A 1 198 ? -39.241 0.952 14.446 1.00 49.47 198 LYS A CA 1
ATOM 1556 C C . LYS A 1 198 ? -39.789 0.804 13.030 1.00 49.47 198 LYS A C 1
ATOM 1558 O O . LYS A 1 198 ? -40.672 1.554 12.630 1.00 49.47 198 LYS A O 1
ATOM 1563 N N . THR A 1 199 ? -39.258 -0.139 12.261 1.00 61.06 199 THR A N 1
ATOM 1564 C CA . THR A 1 199 ? -39.954 -0.613 11.070 1.00 61.06 199 THR A CA 1
ATOM 1565 C C . THR A 1 199 ? -41.164 -1.405 11.547 1.00 61.06 199 THR A C 1
ATOM 1567 O O . THR A 1 199 ? -41.070 -2.505 12.092 1.00 61.06 199 THR A O 1
ATOM 1570 N N . GLN A 1 200 ? -42.318 -0.762 11.420 1.00 48.50 200 GLN A N 1
ATOM 1571 C CA . GLN A 1 200 ? -43.626 -1.349 11.620 1.00 48.50 200 GLN A CA 1
ATOM 1572 C C . GLN A 1 200 ? -43.794 -2.462 10.580 1.00 48.50 200 GLN A C 1
ATOM 1574 O O . GLN A 1 200 ? -43.847 -2.220 9.378 1.00 48.50 200 GLN A O 1
ATOM 1579 N N . THR A 1 201 ? -43.767 -3.705 11.049 1.00 58.09 201 THR A N 1
ATOM 1580 C CA . THR A 1 201 ? -44.059 -4.894 10.249 1.00 58.09 201 THR A CA 1
ATOM 1581 C C . THR A 1 201 ? -45.571 -5.054 10.200 1.00 58.09 201 THR A C 1
ATOM 1583 O O . THR A 1 201 ? -46.152 -5.817 10.967 1.00 58.09 201 THR A O 1
ATOM 1586 N N . ASP A 1 202 ? -46.217 -4.306 9.309 1.00 56.88 202 ASP A N 1
ATOM 1587 C CA . ASP A 1 202 ? -47.620 -4.531 8.984 1.00 56.88 202 ASP A CA 1
ATOM 1588 C C . ASP A 1 202 ? -47.742 -5.606 7.892 1.00 56.88 202 ASP A C 1
ATOM 1590 O O . ASP A 1 202 ? -47.371 -5.427 6.738 1.00 56.88 202 ASP A O 1
ATOM 1594 N N . GLN A 1 203 ? -48.237 -6.762 8.338 1.00 56.19 203 GLN A N 1
ATOM 1595 C CA . GLN A 1 203 ? -49.195 -7.631 7.653 1.00 56.19 203 GLN A CA 1
ATOM 1596 C C . GLN A 1 203 ? -48.934 -7.986 6.178 1.00 56.19 203 GLN A C 1
ATOM 1598 O O . GLN A 1 203 ? -49.493 -7.389 5.266 1.00 56.19 203 GLN A O 1
ATOM 1603 N N . ILE A 1 204 ? -48.264 -9.120 5.957 1.00 57.25 204 ILE A N 1
ATOM 1604 C CA . ILE A 1 204 ? -48.593 -10.001 4.825 1.00 57.25 204 ILE A CA 1
ATOM 1605 C C . ILE A 1 204 ? -49.120 -11.306 5.423 1.00 57.25 204 ILE A C 1
ATOM 1607 O O . ILE A 1 204 ? -48.397 -12.278 5.634 1.00 57.25 204 ILE A O 1
ATOM 1611 N N . LYS A 1 205 ? -50.401 -11.274 5.799 1.00 55.72 205 LYS A N 1
ATOM 1612 C CA . LYS A 1 205 ? -51.226 -12.460 6.028 1.00 55.72 205 LYS A CA 1
ATOM 1613 C C . LYS A 1 205 ? -52.062 -12.673 4.772 1.00 55.72 205 LYS A C 1
ATOM 1615 O O . LYS A 1 205 ? -52.797 -11.777 4.379 1.00 55.72 205 LYS A O 1
ATOM 1620 N N . GLY A 1 206 ? -52.005 -13.889 4.244 1.00 57.78 206 GLY A N 1
ATOM 1621 C CA . GLY A 1 206 ? -52.970 -14.404 3.280 1.00 57.78 206 GLY A CA 1
ATOM 1622 C C . GLY A 1 206 ? -52.421 -14.464 1.864 1.00 57.78 206 GLY A C 1
ATOM 1623 O O . GLY A 1 206 ? -52.151 -13.430 1.276 1.00 57.78 206 GLY A O 1
ATOM 1624 N N . TYR A 1 207 ? -52.267 -15.700 1.386 1.00 56.44 207 TYR A N 1
ATOM 1625 C CA . TYR A 1 207 ? -52.295 -16.193 0.000 1.00 56.44 207 TYR A CA 1
ATOM 1626 C C . TYR A 1 207 ? -51.192 -17.222 -0.216 1.00 56.44 207 TYR A C 1
ATOM 1628 O O . TYR A 1 207 ? -50.238 -16.964 -0.930 1.00 56.44 207 TYR A O 1
ATOM 1636 N N . PHE A 1 208 ? -51.322 -18.386 0.419 1.00 52.12 208 PHE A N 1
ATOM 1637 C CA . PHE A 1 208 ? -50.738 -19.632 -0.082 1.00 52.12 208 PHE A CA 1
ATOM 1638 C C . PHE A 1 208 ? -51.512 -20.808 0.523 1.00 52.12 208 PHE A C 1
ATOM 1640 O O . PHE A 1 208 ? -50.993 -21.556 1.335 1.00 52.12 208 PHE A O 1
ATOM 1647 N N . ASP A 1 209 ? -52.782 -20.912 0.138 1.00 56.34 209 ASP A N 1
ATOM 1648 C CA . ASP A 1 209 ? -53.553 -22.156 0.168 1.00 56.34 209 ASP A CA 1
ATOM 1649 C C . ASP A 1 209 ? -54.335 -22.197 -1.147 1.00 56.34 209 ASP A C 1
ATOM 1651 O O . ASP A 1 209 ? -55.335 -21.495 -1.290 1.00 56.34 209 ASP A O 1
ATOM 1655 N N . ASN A 1 210 ? -53.773 -22.897 -2.138 1.00 54.72 210 ASN A N 1
ATOM 1656 C CA . ASN A 1 210 ? -54.432 -23.528 -3.292 1.00 54.72 210 ASN A CA 1
ATOM 1657 C C . ASN A 1 210 ? -53.369 -23.890 -4.343 1.00 54.72 210 ASN A C 1
ATOM 1659 O O . ASN A 1 210 ? -53.222 -23.140 -5.303 1.00 54.72 210 ASN A O 1
ATOM 1663 N N . ILE A 1 211 ? -52.642 -24.999 -4.138 1.00 53.59 211 ILE A N 1
ATOM 1664 C CA . ILE A 1 211 ? -52.283 -26.025 -5.147 1.00 53.59 211 ILE A CA 1
ATOM 1665 C C . ILE A 1 211 ? -52.090 -27.344 -4.394 1.00 53.59 211 ILE A C 1
ATOM 1667 O O . ILE A 1 211 ? -51.331 -27.330 -3.398 1.00 53.59 211 ILE A O 1
#

pLDDT: mean 70.44, std 17.99, range [43.28, 98.0]

Organism: Sphaerobolus stellatus (strain SS14) (NCBI:txid990650)

Sequence (211 aa):
MGRKSNLAKLRIQLAVKAQEKASEHRDSSPSLACESGSDMDYIPEDPIQQKLIDLEKGVIPEWDDSGSKSDDEDILDEDAEAEARDDAALLTFTSCLQDAQELLDKAQREKNASRKRPKKYLGNSDRTKRCWAQKRCKLIELNPKHKFITHWFHPQPLKTSEVPGKISEAPIAPQAIDLVSEGEETPDQPVCPFVMLKTQTDQIKGYFDNI

Secondary structure (DSSP, 8-state):
-----HHHHHHHHHHHHHHHHHHTTSS-------------------HHHHHHHHHHTT-----------------S-HHHHHHHHHHHHHHHHHHHHHHHHHHHHHHHHHHHHT-SS-SS-----HHHHHHHHHHHHHHHHH-TT------S--PPP---------------PPPP-----------------------------------